Protein AF-A0A3S8ZVV4-F1 (afdb_monomer)

Structure (mmCIF, N/CA/C/O backbone):
data_AF-A0A3S8ZVV4-F1
#
_entry.id   AF-A0A3S8ZVV4-F1
#
loop_
_atom_site.group_PDB
_atom_site.id
_atom_site.type_symbol
_atom_site.label_atom_id
_atom_site.label_alt_id
_atom_site.label_comp_id
_atom_site.label_asym_id
_atom_site.label_entity_id
_atom_site.label_seq_id
_atom_site.pdbx_PDB_ins_code
_atom_site.Cartn_x
_atom_site.Cartn_y
_atom_site.Cartn_z
_atom_site.occupancy
_atom_site.B_iso_or_equiv
_atom_site.auth_seq_id
_atom_site.auth_comp_id
_atom_site.auth_asym_id
_atom_site.auth_atom_id
_atom_site.pdbx_PDB_model_num
ATOM 1 N N . MET A 1 1 ? 15.069 -12.413 -5.597 1.00 43.72 1 MET A N 1
ATOM 2 C CA . MET A 1 1 ? 15.723 -11.262 -4.925 1.00 43.72 1 MET A CA 1
ATOM 3 C C . MET A 1 1 ? 15.155 -9.912 -5.377 1.00 43.72 1 MET A C 1
ATOM 5 O O . MET A 1 1 ? 15.014 -9.052 -4.520 1.00 43.72 1 MET A O 1
ATOM 9 N N . ALA A 1 2 ? 14.766 -9.733 -6.651 1.00 58.59 2 ALA A N 1
ATOM 10 C CA . ALA A 1 2 ? 14.216 -8.468 -7.165 1.00 58.59 2 ALA A CA 1
ATOM 11 C C . ALA A 1 2 ? 12.853 -8.056 -6.559 1.00 58.59 2 ALA A C 1
ATOM 13 O O . ALA A 1 2 ? 12.671 -6.896 -6.203 1.00 58.59 2 ALA A O 1
ATOM 14 N N . GLU A 1 3 ? 11.913 -8.986 -6.353 1.00 58.53 3 GLU A N 1
ATOM 15 C CA . GLU A 1 3 ? 10.585 -8.648 -5.797 1.00 58.53 3 GLU A CA 1
ATOM 16 C C . GLU A 1 3 ? 10.661 -8.043 -4.387 1.00 58.53 3 GLU A C 1
ATOM 18 O O . GLU A 1 3 ? 9.967 -7.079 -4.073 1.00 58.53 3 GLU A O 1
ATOM 23 N N . TRP A 1 4 ? 11.562 -8.551 -3.541 1.00 60.59 4 TRP A N 1
ATOM 24 C CA . TRP A 1 4 ? 11.756 -8.023 -2.189 1.00 60.59 4 TRP A CA 1
ATOM 25 C C . TRP A 1 4 ? 12.348 -6.604 -2.197 1.00 60.59 4 TRP A C 1
ATOM 27 O O . TRP A 1 4 ? 11.947 -5.764 -1.390 1.00 60.59 4 TRP A O 1
ATOM 37 N N . SER A 1 5 ? 13.252 -6.296 -3.138 1.00 74.88 5 SER A N 1
ATOM 38 C CA . SER A 1 5 ? 13.759 -4.926 -3.307 1.00 74.88 5 SER A CA 1
ATOM 39 C C . SER A 1 5 ? 12.685 -3.960 -3.811 1.00 74.88 5 SER A C 1
ATOM 41 O O . SER A 1 5 ? 12.661 -2.813 -3.368 1.00 74.88 5 SER A O 1
ATOM 43 N N . VAL A 1 6 ? 11.762 -4.420 -4.663 1.00 81.25 6 VAL A N 1
ATOM 44 C CA . VAL A 1 6 ? 10.643 -3.604 -5.166 1.00 81.25 6 VAL A CA 1
ATOM 45 C C . VAL A 1 6 ? 9.686 -3.238 -4.049 1.00 81.25 6 VAL A C 1
ATOM 47 O O . VAL A 1 6 ? 9.357 -2.067 -3.884 1.00 81.25 6 VAL A O 1
ATOM 50 N N . TRP A 1 7 ? 9.288 -4.216 -3.236 1.00 84.25 7 TRP A N 1
ATOM 51 C CA . TRP A 1 7 ? 8.425 -3.966 -2.085 1.00 84.25 7 TRP A CA 1
ATOM 52 C C . TRP A 1 7 ? 9.048 -2.988 -1.099 1.00 84.25 7 TRP A C 1
ATOM 54 O O . TRP A 1 7 ? 8.377 -2.072 -0.630 1.00 84.25 7 TRP A O 1
ATOM 64 N N . LYS A 1 8 ? 10.350 -3.123 -0.832 1.00 84.25 8 LYS A N 1
ATOM 65 C CA . LYS A 1 8 ? 11.068 -2.185 0.031 1.00 84.25 8 LYS A CA 1
ATOM 66 C C . LYS A 1 8 ? 11.096 -0.771 -0.557 1.00 84.25 8 LYS A C 1
ATOM 68 O O . LYS A 1 8 ? 10.914 0.188 0.189 1.00 84.25 8 LYS A O 1
ATOM 73 N N . ALA A 1 9 ? 11.300 -0.631 -1.868 1.00 83.81 9 ALA A N 1
ATOM 74 C CA . ALA A 1 9 ? 11.261 0.663 -2.546 1.00 83.81 9 ALA A CA 1
ATOM 75 C C . ALA A 1 9 ? 9.854 1.284 -2.500 1.00 83.81 9 ALA A C 1
ATOM 77 O O . ALA A 1 9 ? 9.709 2.448 -2.131 1.00 83.81 9 ALA A O 1
ATOM 78 N N . LEU A 1 10 ? 8.813 0.498 -2.785 1.00 85.75 10 LEU A N 1
ATOM 79 C CA . LEU A 1 10 ? 7.419 0.932 -2.697 1.00 85.75 10 LEU A CA 1
ATOM 80 C C . LEU A 1 10 ? 7.049 1.369 -1.270 1.00 85.75 10 LEU A C 1
ATOM 82 O O . LEU A 1 10 ? 6.445 2.427 -1.100 1.00 85.75 10 LEU A O 1
ATOM 86 N N . GLU A 1 11 ? 7.470 0.628 -0.242 1.00 85.12 11 GLU A N 1
ATOM 87 C CA . GLU A 1 11 ? 7.229 0.987 1.163 1.00 85.12 11 GLU A CA 1
ATOM 88 C C . GLU A 1 11 ? 7.964 2.282 1.556 1.00 85.12 11 GLU A C 1
ATOM 90 O O . GLU A 1 11 ? 7.401 3.153 2.217 1.00 85.12 11 GLU A O 1
ATOM 95 N N . GLN A 1 12 ? 9.209 2.468 1.101 1.00 87.06 12 GLN A N 1
ATOM 96 C CA . GLN A 1 12 ? 9.953 3.715 1.323 1.00 87.06 12 GLN A CA 1
ATOM 97 C C . GLN A 1 12 ? 9.277 4.918 0.663 1.00 87.06 12 GLN A C 1
ATOM 99 O O . GLN A 1 12 ? 9.269 6.017 1.222 1.00 87.06 12 GLN A O 1
ATOM 104 N N . VAL A 1 13 ? 8.725 4.734 -0.536 1.00 85.19 13 VAL A N 1
ATOM 105 C CA . VAL A 1 13 ? 7.986 5.793 -1.222 1.00 85.19 13 VAL A CA 1
ATOM 106 C C . VAL A 1 13 ? 6.675 6.079 -0.504 1.00 85.19 13 VAL A C 1
ATOM 108 O O . VAL A 1 13 ? 6.363 7.250 -0.305 1.00 85.19 13 VAL A O 1
ATOM 111 N N . ARG A 1 14 ? 5.948 5.051 -0.058 1.00 85.19 14 ARG A N 1
ATOM 112 C CA . ARG A 1 14 ? 4.725 5.198 0.738 1.00 85.19 14 ARG A CA 1
ATOM 113 C C . ARG A 1 14 ? 4.971 6.035 1.995 1.00 85.19 14 ARG A C 1
ATOM 115 O O . ARG A 1 14 ? 4.244 6.991 2.243 1.00 85.19 14 ARG A O 1
ATOM 122 N N . GLN A 1 15 ? 6.052 5.763 2.729 1.00 85.62 15 GLN A N 1
ATOM 123 C CA . GLN A 1 15 ? 6.427 6.553 3.911 1.00 85.62 15 GLN A CA 1
ATOM 124 C C . GLN A 1 15 ? 6.674 8.036 3.590 1.00 85.62 15 GLN A C 1
ATOM 126 O O . GLN A 1 15 ? 6.384 8.905 4.411 1.00 85.62 15 GLN A O 1
ATOM 131 N N . LYS A 1 16 ? 7.198 8.341 2.397 1.00 86.06 16 LYS A N 1
ATOM 132 C CA . LYS A 1 16 ? 7.445 9.719 1.938 1.00 86.06 16 LYS A CA 1
ATOM 133 C C . LYS A 1 16 ? 6.196 10.383 1.354 1.00 86.06 16 LYS A C 1
ATOM 135 O O . LYS A 1 16 ? 6.058 11.600 1.448 1.00 86.06 16 LYS A O 1
ATOM 140 N N . LYS A 1 17 ? 5.316 9.607 0.719 1.00 84.56 17 LYS A N 1
ATOM 141 C CA . LYS A 1 17 ? 4.129 10.065 -0.009 1.00 84.56 17 LYS A CA 1
ATOM 142 C C . LYS A 1 17 ? 2.915 9.217 0.371 1.00 84.56 17 LYS A C 1
ATOM 144 O O . LYS A 1 17 ? 2.695 8.141 -0.182 1.00 84.56 17 LYS A O 1
ATOM 149 N N . ARG A 1 18 ? 2.072 9.774 1.243 1.00 82.25 18 ARG A N 1
ATOM 150 C CA . ARG A 1 18 ? 0.823 9.151 1.728 1.00 82.25 18 ARG A CA 1
ATOM 151 C C . ARG A 1 18 ? -0.240 8.907 0.647 1.00 82.25 18 ARG A C 1
ATOM 153 O O . ARG A 1 18 ? -1.229 8.231 0.889 1.00 82.25 18 ARG A O 1
ATOM 160 N N . GLU A 1 19 ? -0.037 9.405 -0.572 1.00 82.69 19 GLU A N 1
ATOM 161 C CA . GLU A 1 19 ? -0.916 9.143 -1.723 1.00 82.69 19 GLU A CA 1
ATOM 162 C C . GLU A 1 19 ? -1.020 7.648 -2.083 1.00 82.69 19 GLU A C 1
ATOM 164 O O . GLU A 1 19 ? -1.997 7.236 -2.706 1.00 82.69 19 GLU A O 1
ATOM 169 N N . LEU A 1 20 ? -0.038 6.829 -1.677 1.00 85.12 20 LEU A N 1
ATOM 170 C CA . LEU A 1 20 ? -0.038 5.379 -1.900 1.00 85.12 20 LEU A CA 1
ATOM 171 C C . LEU A 1 20 ? -0.795 4.588 -0.825 1.00 85.12 20 LEU A C 1
ATOM 173 O O . LEU A 1 20 ? -1.150 3.437 -1.075 1.00 85.12 20 LEU A O 1
ATOM 177 N N . ASP A 1 21 ? -1.088 5.179 0.336 1.00 84.31 21 ASP A N 1
ATOM 178 C CA . ASP A 1 21 ? -1.797 4.503 1.430 1.00 84.31 21 ASP A CA 1
ATOM 179 C C . ASP A 1 21 ? -3.104 3.811 0.995 1.00 84.31 21 ASP A C 1
ATOM 181 O O . ASP A 1 21 ? -3.276 2.635 1.327 1.00 84.31 21 ASP A O 1
ATOM 185 N N . PRO A 1 22 ? -4.003 4.431 0.198 1.00 86.31 22 PRO A N 1
ATOM 186 C CA . PRO A 1 22 ? -5.218 3.752 -0.255 1.00 86.31 22 PRO A CA 1
ATOM 187 C C . PRO A 1 22 ? -4.952 2.564 -1.194 1.00 86.31 22 PRO A C 1
ATOM 189 O O . PRO A 1 22 ? -5.754 1.631 -1.231 1.00 86.31 22 PRO A O 1
ATOM 192 N N . LEU A 1 23 ? -3.844 2.559 -1.941 1.00 87.69 23 LEU A N 1
ATOM 193 C CA . LEU A 1 23 ? -3.489 1.442 -2.825 1.00 87.69 23 LEU A CA 1
ATOM 194 C C . LEU A 1 23 ? -2.977 0.242 -2.026 1.00 87.69 23 LEU A C 1
ATOM 196 O O . LEU A 1 23 ? -3.413 -0.887 -2.252 1.00 87.69 23 LEU A O 1
ATOM 200 N N . PHE A 1 24 ? -2.109 0.494 -1.045 1.00 88.12 24 PHE A N 1
ATOM 201 C CA . PHE A 1 24 ? -1.622 -0.530 -0.119 1.00 88.12 24 PHE A CA 1
ATOM 202 C C . PHE A 1 24 ? -2.760 -1.111 0.722 1.00 88.12 24 PHE A C 1
ATOM 204 O O . PHE A 1 24 ? -2.860 -2.329 0.880 1.00 88.12 24 PHE A O 1
ATOM 211 N N . ALA A 1 25 ? -3.672 -0.252 1.177 1.00 86.31 25 ALA A N 1
ATOM 212 C CA . ALA A 1 25 ? -4.879 -0.660 1.874 1.00 86.31 25 ALA A CA 1
ATOM 213 C C . ALA A 1 25 ? -5.743 -1.611 1.033 1.00 86.31 25 ALA A C 1
ATOM 215 O O . ALA A 1 25 ? -6.128 -2.665 1.524 1.00 86.31 25 ALA A O 1
ATOM 216 N N . ARG A 1 26 ? -5.992 -1.305 -0.249 1.00 85.62 26 ARG A N 1
ATOM 217 C CA . ARG A 1 26 ? -6.745 -2.186 -1.170 1.00 85.62 26 ARG A CA 1
ATOM 218 C C . ARG A 1 26 ? -6.057 -3.529 -1.435 1.00 85.62 26 ARG A C 1
ATOM 220 O O . ARG A 1 26 ? -6.747 -4.520 -1.675 1.00 85.62 26 ARG A O 1
ATOM 227 N N . ALA A 1 27 ? -4.726 -3.567 -1.364 1.00 85.06 27 ALA A N 1
ATOM 228 C CA . ALA A 1 27 ? -3.920 -4.789 -1.424 1.00 85.06 27 ALA A CA 1
ATOM 229 C C . ALA A 1 27 ? -3.865 -5.556 -0.079 1.00 85.06 27 ALA A C 1
ATOM 231 O O . ALA A 1 27 ? -3.179 -6.578 0.038 1.00 85.06 27 ALA A O 1
ATOM 232 N N . GLY A 1 28 ? -4.574 -5.075 0.949 1.00 81.81 28 GLY A N 1
ATOM 233 C CA . GLY A 1 28 ? -4.617 -5.687 2.275 1.00 81.81 28 GLY A CA 1
ATOM 234 C C . GLY A 1 28 ? -3.298 -5.553 3.036 1.00 81.81 28 GLY A C 1
ATOM 235 O O . GLY A 1 28 ? -2.908 -6.481 3.744 1.00 81.81 28 GLY A O 1
ATOM 236 N N . ILE A 1 29 ? -2.576 -4.445 2.847 1.00 81.56 29 ILE A N 1
ATOM 237 C CA . ILE A 1 29 ? -1.333 -4.128 3.556 1.00 81.56 29 ILE A CA 1
ATOM 238 C C . ILE A 1 29 ? -1.548 -2.847 4.365 1.00 81.56 29 ILE A C 1
ATOM 240 O O . ILE A 1 29 ? -1.433 -1.740 3.847 1.00 81.56 29 ILE A O 1
ATOM 244 N N . ALA A 1 30 ? -1.832 -2.989 5.660 1.00 78.69 30 ALA A N 1
ATOM 245 C CA . ALA A 1 30 ? -1.792 -1.872 6.604 1.00 78.69 30 ALA A CA 1
ATOM 246 C C . ALA A 1 30 ? -1.351 -2.352 7.998 1.00 78.69 30 ALA A C 1
ATOM 248 O O . ALA A 1 30 ? -2.190 -2.671 8.843 1.00 78.69 30 ALA A O 1
ATOM 249 N N . PRO A 1 31 ? -0.034 -2.383 8.277 1.00 71.62 31 PRO A N 1
ATOM 250 C CA . PRO A 1 31 ? 0.474 -2.745 9.604 1.00 71.62 31 PRO A CA 1
ATOM 251 C C . PRO A 1 31 ? 0.044 -1.746 10.693 1.00 71.62 31 PRO A C 1
ATOM 253 O O . PRO A 1 31 ? 0.064 -2.053 11.880 1.00 71.62 31 PRO A O 1
ATOM 256 N N . GLU A 1 32 ? -0.390 -0.547 10.308 1.00 82.62 32 GLU A N 1
ATOM 257 C CA . GLU A 1 32 ? -0.913 0.451 11.240 1.00 82.62 32 GLU A CA 1
ATOM 258 C C . GLU A 1 32 ? -2.280 0.041 11.808 1.00 82.62 32 GLU A C 1
ATOM 260 O O . GLU A 1 32 ? -2.538 0.254 12.988 1.00 82.62 32 GLU A O 1
ATOM 265 N N . LEU A 1 33 ? -3.136 -0.638 11.035 1.00 84.75 33 LEU A N 1
ATOM 266 C CA . LEU A 1 33 ? -4.468 -1.021 11.517 1.00 84.75 33 LEU A CA 1
ATOM 267 C C . LEU A 1 33 ? -4.406 -2.076 12.623 1.00 84.75 33 LEU A C 1
ATOM 269 O O . LEU A 1 33 ? -5.179 -2.002 13.576 1.00 84.75 33 LEU A O 1
ATOM 273 N N . THR A 1 34 ? -3.461 -3.018 12.552 1.00 85.81 34 THR A N 1
ATOM 274 C CA . THR A 1 34 ? -3.261 -4.017 13.617 1.00 85.81 34 THR A CA 1
ATOM 275 C C . THR A 1 34 ? -2.820 -3.353 14.918 1.00 85.81 34 THR A C 1
ATOM 277 O O . THR A 1 34 ? -3.321 -3.690 15.989 1.00 85.81 34 THR A O 1
ATOM 280 N N . THR A 1 35 ? -1.915 -2.374 14.842 1.00 88.56 35 THR A N 1
ATOM 281 C CA . THR A 1 35 ? -1.442 -1.641 16.025 1.00 88.56 35 THR A CA 1
ATOM 282 C C . THR A 1 35 ? -2.534 -0.756 16.626 1.00 88.56 35 THR A C 1
ATOM 284 O O . THR A 1 35 ? -2.681 -0.726 17.849 1.00 88.56 35 THR A O 1
ATOM 287 N N . ILE A 1 36 ? -3.354 -0.103 15.795 1.00 88.56 36 ILE A N 1
ATOM 288 C CA . ILE A 1 36 ? -4.507 0.684 16.253 1.00 88.56 36 ILE A CA 1
ATOM 289 C C . ILE A 1 36 ? -5.559 -0.224 16.903 1.00 88.56 36 ILE A C 1
ATOM 291 O O . ILE A 1 36 ? -6.006 0.081 18.007 1.00 88.56 36 ILE A O 1
ATOM 295 N N . ALA A 1 37 ? -5.910 -1.355 16.282 1.00 89.12 37 ALA A N 1
ATOM 296 C CA . ALA A 1 37 ? -6.859 -2.316 16.849 1.00 89.12 37 ALA A CA 1
ATOM 297 C C . ALA A 1 37 ? -6.385 -2.849 18.210 1.00 89.12 37 ALA A C 1
ATOM 299 O O . ALA A 1 37 ? -7.145 -2.827 19.176 1.00 89.12 37 ALA A O 1
ATOM 300 N N . ASN A 1 38 ? -5.105 -3.220 18.327 1.00 90.38 38 ASN A N 1
ATOM 301 C CA . ASN A 1 38 ? -4.512 -3.635 19.601 1.00 90.38 38 ASN A CA 1
ATOM 302 C C . ASN A 1 38 ? -4.607 -2.535 20.665 1.00 90.38 38 ASN A C 1
ATOM 304 O O . ASN A 1 38 ? -4.948 -2.814 21.812 1.00 90.38 38 ASN A O 1
ATOM 308 N N . ARG A 1 39 ? -4.335 -1.278 20.296 1.00 90.31 39 ARG A N 1
ATOM 309 C CA . ARG A 1 39 ? -4.440 -0.139 21.217 1.00 90.31 39 ARG A CA 1
ATOM 310 C C . ARG A 1 39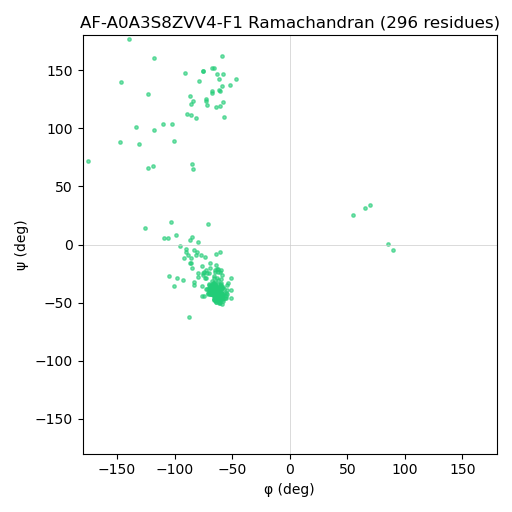 ? -5.876 0.089 21.686 1.00 90.31 39 ARG A C 1
ATOM 312 O O . ARG A 1 39 ? -6.073 0.342 22.868 1.00 90.31 39 ARG A O 1
ATOM 319 N N . ILE A 1 40 ? -6.856 -0.030 20.791 1.00 90.12 40 ILE A N 1
ATOM 320 C CA . ILE A 1 40 ? -8.280 0.062 21.142 1.00 90.12 40 ILE A CA 1
ATOM 321 C C . ILE A 1 40 ? -8.646 -1.041 22.138 1.00 90.12 40 ILE A C 1
ATOM 323 O O . ILE A 1 40 ? -9.225 -0.745 23.177 1.00 90.12 40 ILE A O 1
ATOM 327 N N . CYS A 1 41 ? -8.246 -2.287 21.874 1.00 89.12 41 CYS A N 1
ATOM 328 C CA . CYS A 1 41 ? -8.518 -3.413 22.772 1.00 89.12 41 CYS A CA 1
ATOM 329 C C . CYS A 1 41 ? -7.866 -3.214 24.150 1.00 89.12 41 CYS A C 1
ATOM 331 O O . CYS A 1 41 ? -8.476 -3.494 25.178 1.00 89.12 41 CYS A O 1
ATOM 333 N N . LEU A 1 42 ? -6.638 -2.688 24.194 1.00 90.00 42 LEU A N 1
ATOM 334 C CA . LEU A 1 42 ? -5.980 -2.335 25.453 1.00 90.00 42 LEU A CA 1
ATOM 335 C C . LEU A 1 42 ? -6.737 -1.240 26.205 1.00 90.00 42 LEU A C 1
ATOM 337 O O . LEU A 1 42 ? -6.890 -1.350 27.416 1.00 90.00 42 LEU A O 1
ATOM 341 N N . ASP A 1 43 ? -7.204 -0.203 25.507 1.00 86.88 43 ASP A N 1
ATOM 342 C CA . ASP A 1 43 ? -7.967 0.893 26.107 1.00 86.88 43 ASP A CA 1
ATOM 343 C C . ASP A 1 43 ? -9.325 0.403 26.654 1.00 86.88 43 ASP A C 1
ATOM 345 O O . ASP A 1 43 ? -9.717 0.828 27.738 1.00 86.88 43 ASP A O 1
ATOM 349 N N . LEU A 1 44 ? -9.987 -0.549 25.979 1.00 85.56 44 LEU A N 1
ATOM 350 C CA . LEU A 1 44 ? -11.223 -1.199 26.448 1.00 85.56 44 LEU A CA 1
ATOM 351 C C . LEU A 1 44 ? -11.009 -2.063 27.702 1.00 85.56 44 LEU A C 1
ATOM 353 O O . LEU A 1 44 ? -11.870 -2.098 28.579 1.00 85.56 44 LEU A O 1
ATOM 357 N N . LYS A 1 45 ? -9.849 -2.724 27.821 1.00 85.06 45 LYS A N 1
ATOM 358 C CA . LYS A 1 45 ? -9.490 -3.561 28.984 1.00 85.06 45 LYS A CA 1
ATOM 359 C C . LYS A 1 45 ? -8.987 -2.775 30.190 1.00 85.06 45 LYS A C 1
ATOM 361 O O . LYS A 1 45 ? -8.747 -3.373 31.240 1.00 85.06 45 LYS A O 1
ATOM 366 N N . ARG A 1 46 ? -8.781 -1.459 30.072 1.00 82.94 46 ARG A N 1
ATOM 367 C CA . ARG A 1 46 ? -8.385 -0.645 31.227 1.00 82.94 46 ARG A CA 1
AT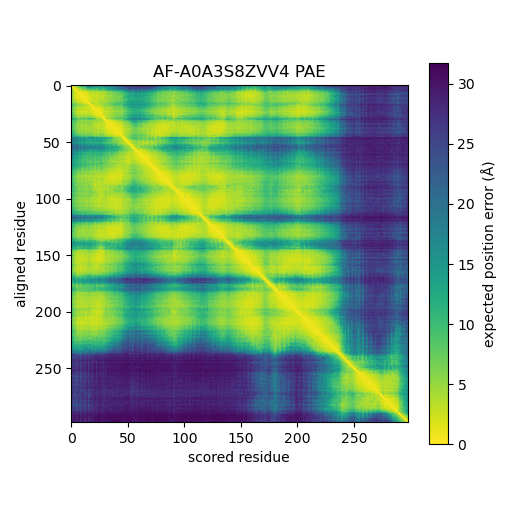OM 368 C C . ARG A 1 46 ? -9.483 -0.712 32.277 1.00 82.94 46 ARG A C 1
ATOM 370 O O . ARG A 1 46 ? -10.658 -0.536 31.961 1.00 82.94 46 ARG A O 1
ATOM 377 N N . SER A 1 47 ? -9.081 -0.954 33.524 1.00 69.38 47 SER A N 1
ATOM 378 C CA . SER A 1 47 ? -10.004 -0.978 34.655 1.00 69.38 47 SER A CA 1
ATOM 379 C C . SER A 1 47 ? -10.843 0.304 34.667 1.00 69.38 47 SER A C 1
ATOM 381 O O . SER A 1 47 ? -10.279 1.383 34.436 1.00 69.38 47 SER A O 1
ATOM 383 N N . PRO A 1 48 ? -12.159 0.216 34.927 1.00 71.56 48 PRO A N 1
ATOM 384 C CA . PRO A 1 48 ? -12.969 1.411 35.100 1.00 71.56 48 PRO A CA 1
ATOM 385 C C . PRO A 1 48 ? -12.424 2.246 36.263 1.00 71.56 48 PRO A C 1
ATOM 387 O O . PRO A 1 48 ? -11.679 1.742 37.112 1.00 71.56 48 PRO A O 1
ATOM 390 N N . LEU A 1 49 ? -12.812 3.521 36.312 1.00 75.50 49 LEU A N 1
ATOM 391 C CA . LEU A 1 49 ? -12.581 4.363 37.484 1.00 75.50 49 LEU A CA 1
ATOM 392 C C . LEU A 1 49 ? -12.988 3.608 38.763 1.00 75.50 49 LEU A C 1
ATOM 394 O O . LEU A 1 49 ? -13.973 2.860 38.787 1.00 75.50 49 LEU A O 1
ATOM 398 N N . THR A 1 50 ? -12.219 3.792 39.834 1.00 78.50 50 THR A N 1
ATOM 399 C CA . THR A 1 50 ? -12.563 3.265 41.158 1.00 78.50 50 THR A CA 1
ATOM 400 C C . THR A 1 50 ? -13.793 3.981 41.693 1.00 78.50 50 THR A C 1
ATOM 402 O O . THR A 1 50 ? -13.851 5.210 41.667 1.00 78.50 50 THR A O 1
ATOM 405 N N . MET A 1 51 ? -14.759 3.207 42.185 1.00 80.31 51 MET A N 1
ATOM 406 C CA . MET A 1 51 ? -15.967 3.738 42.813 1.00 80.31 51 MET A CA 1
ATOM 407 C C . MET A 1 51 ? -15.590 4.618 44.023 1.00 80.31 51 MET A C 1
ATOM 409 O O . MET A 1 51 ? -14.687 4.237 44.779 1.00 80.31 51 MET A O 1
ATOM 413 N N . PRO A 1 52 ? -16.223 5.793 44.204 1.00 82.00 52 PRO A N 1
ATOM 414 C CA . PRO A 1 52 ? -15.932 6.671 45.330 1.00 82.00 52 PRO A CA 1
ATOM 415 C C . PRO A 1 52 ? -16.272 5.990 46.661 1.00 82.00 52 PRO A C 1
ATOM 417 O O . PRO A 1 52 ? -17.207 5.195 46.760 1.00 82.00 52 PRO A O 1
ATOM 420 N N . LEU A 1 53 ? -15.500 6.308 47.700 1.00 82.69 53 LEU A N 1
ATOM 421 C CA . LEU A 1 53 ? -15.783 5.845 49.056 1.00 82.69 53 LEU A CA 1
ATOM 422 C C . LEU A 1 53 ? -16.988 6.615 49.605 1.00 82.69 53 LEU A C 1
ATOM 424 O O . LEU A 1 53 ? -16.966 7.844 49.641 1.00 82.69 53 LEU A O 1
ATOM 428 N N . LEU A 1 54 ? -18.014 5.887 50.045 1.00 82.75 54 LEU A N 1
ATOM 429 C CA . LEU A 1 54 ? -19.210 6.474 50.645 1.00 82.75 54 LEU A CA 1
ATOM 430 C C . LEU A 1 54 ? -18.879 7.000 52.045 1.00 82.75 54 LEU A C 1
ATOM 432 O O . LEU A 1 54 ? -18.380 6.266 52.900 1.00 82.75 54 LEU A O 1
ATOM 436 N N . THR A 1 55 ? -19.138 8.286 52.262 1.00 80.88 55 THR A N 1
ATOM 437 C CA . THR A 1 55 ? -18.822 9.009 53.501 1.00 80.88 55 THR A CA 1
ATOM 438 C C . THR A 1 55 ? -19.973 8.998 54.507 1.00 80.88 55 THR A C 1
ATOM 440 O O . THR A 1 55 ? -19.769 9.348 55.670 1.00 80.88 55 THR A O 1
ATOM 443 N N . GLY A 1 56 ? -21.168 8.563 54.088 1.00 78.50 56 GLY A N 1
ATOM 444 C CA . GLY A 1 56 ? -22.381 8.520 54.905 1.00 78.50 56 GLY A CA 1
ATOM 445 C C . GLY A 1 56 ? -23.213 9.805 54.837 1.00 78.50 56 GLY A C 1
ATOM 446 O O . GLY A 1 56 ? -24.314 9.846 55.392 1.00 78.50 56 GLY A O 1
ATOM 447 N N . ASP A 1 57 ? -22.721 10.835 54.145 1.00 86.81 57 ASP A N 1
ATOM 448 C CA . ASP A 1 57 ? -23.460 12.060 53.855 1.00 86.81 57 ASP A CA 1
ATOM 449 C C . ASP A 1 57 ? -24.227 11.907 52.533 1.00 86.81 57 ASP A C 1
ATOM 451 O O . ASP A 1 57 ? -23.636 11.816 51.458 1.00 86.81 57 ASP A O 1
ATOM 455 N N . LYS A 1 58 ? -25.563 11.870 52.609 1.00 85.25 58 LYS A N 1
ATOM 456 C CA . LYS A 1 58 ? -26.431 11.496 51.479 1.00 85.25 58 LYS A CA 1
ATOM 457 C C . LYS A 1 58 ? -26.294 12.415 50.267 1.00 85.25 58 LYS A C 1
ATOM 459 O O . LYS A 1 58 ? -26.424 11.938 49.146 1.00 85.25 58 LYS A O 1
ATOM 464 N N . THR A 1 59 ? -26.093 13.716 50.475 1.00 85.69 59 THR A N 1
ATOM 465 C CA . THR A 1 59 ? -25.994 14.683 49.369 1.00 85.69 59 THR A CA 1
ATOM 466 C C . THR A 1 59 ? -24.642 14.580 48.678 1.00 85.69 59 THR A C 1
ATOM 468 O O . THR A 1 59 ? -24.576 14.517 47.454 1.00 85.69 59 THR A O 1
ATOM 471 N N . ARG A 1 60 ? -23.570 14.486 49.467 1.00 84.00 60 ARG A N 1
ATOM 472 C CA . ARG A 1 60 ? -22.198 14.371 48.974 1.00 84.00 60 ARG A CA 1
ATOM 473 C C . ARG A 1 60 ? -21.929 13.030 48.295 1.00 84.00 60 ARG A C 1
ATOM 475 O O . ARG A 1 60 ? -21.249 12.987 47.275 1.00 84.00 60 ARG A O 1
ATOM 482 N N . ASP A 1 61 ? -22.472 11.949 48.846 1.00 87.19 61 ASP A N 1
ATOM 483 C CA . ASP A 1 61 ? -22.347 10.612 48.270 1.00 87.19 61 ASP A CA 1
ATOM 484 C C . ASP A 1 61 ? -23.116 10.511 46.939 1.00 87.19 61 ASP A C 1
ATOM 486 O O . ASP A 1 61 ? -22.625 9.883 46.005 1.00 87.19 61 ASP A O 1
ATOM 490 N N . ALA A 1 62 ? -24.274 11.176 46.811 1.00 85.50 62 ALA A N 1
ATOM 491 C CA . ALA A 1 62 ? -25.009 11.251 45.545 1.00 85.50 62 ALA A CA 1
ATOM 492 C C . ALA A 1 62 ? -24.228 12.025 44.469 1.00 85.50 62 ALA A C 1
ATOM 494 O O . ALA A 1 62 ? -24.034 11.509 43.373 1.00 85.50 62 ALA A O 1
ATOM 495 N N . GLU A 1 63 ? -23.696 13.207 44.798 1.00 88.06 63 GLU A N 1
ATOM 496 C CA . GLU A 1 63 ? -22.893 14.014 43.865 1.00 88.06 63 GLU A CA 1
ATOM 497 C C . GLU A 1 63 ? -21.616 13.279 43.415 1.00 88.06 63 GLU A C 1
ATOM 499 O O . GLU A 1 63 ? -21.271 13.273 42.232 1.00 88.06 63 GLU A O 1
ATOM 504 N N . ALA A 1 64 ? -20.937 12.589 44.338 1.00 85.12 64 ALA A N 1
ATOM 505 C CA . ALA A 1 64 ? -19.756 11.791 44.017 1.00 85.12 64 ALA A CA 1
ATOM 506 C C . ALA A 1 64 ? -20.081 10.598 43.100 1.00 85.12 64 ALA A C 1
ATOM 508 O O . ALA A 1 64 ? -19.281 10.266 42.222 1.00 85.12 64 ALA A O 1
ATOM 509 N N . MET A 1 65 ? -21.239 9.959 43.289 1.00 85.69 65 MET A N 1
ATOM 510 C CA . MET A 1 65 ? -21.695 8.862 42.431 1.00 85.69 65 MET A CA 1
ATOM 511 C C . MET A 1 65 ? -22.125 9.357 41.046 1.00 85.69 65 MET A C 1
ATOM 513 O O . MET A 1 65 ? -21.781 8.721 40.052 1.00 85.69 65 MET A O 1
ATOM 517 N N . ASP A 1 66 ? -22.778 10.514 40.945 1.00 85.44 66 ASP A N 1
ATOM 518 C CA . ASP A 1 66 ? -23.127 11.116 39.653 1.00 85.44 66 ASP A CA 1
ATOM 519 C C . ASP A 1 66 ? -21.865 11.456 38.844 1.00 85.44 66 ASP A C 1
ATOM 521 O O . ASP A 1 66 ? -21.726 11.044 37.688 1.00 85.44 66 ASP A O 1
ATOM 525 N N . MET A 1 67 ? -20.873 12.091 39.482 1.00 84.81 67 MET A N 1
ATOM 526 C CA . MET A 1 67 ? -19.562 12.341 38.868 1.00 84.81 67 MET A CA 1
ATOM 527 C C . MET A 1 67 ? -18.854 11.050 38.437 1.00 84.81 67 MET A C 1
ATOM 529 O O . MET A 1 67 ? -18.180 11.011 37.402 1.00 84.81 67 MET A O 1
ATOM 533 N N . TYR A 1 68 ? -18.984 9.986 39.233 1.00 86.25 68 TYR A N 1
ATOM 534 C CA . TYR A 1 68 ? -18.431 8.678 38.908 1.00 86.25 68 TYR A CA 1
ATOM 535 C C . TYR A 1 68 ? -19.062 8.098 37.640 1.00 86.25 68 TYR A C 1
ATOM 537 O O . TYR A 1 68 ? -18.336 7.655 36.747 1.00 86.25 68 TYR A O 1
ATOM 545 N N . TYR A 1 69 ? -20.392 8.130 37.527 1.00 82.75 69 TYR A N 1
ATOM 546 C CA . TYR A 1 69 ? -21.105 7.600 36.367 1.00 82.75 69 TYR A CA 1
ATOM 547 C C . TYR A 1 69 ? -20.828 8.396 35.087 1.00 82.75 69 TYR A C 1
ATOM 549 O O . TYR A 1 69 ? -20.628 7.796 34.025 1.00 82.75 69 TYR A O 1
ATOM 557 N N . GLU A 1 70 ? -20.714 9.724 35.182 1.00 82.25 70 GLU A N 1
ATOM 558 C CA . GLU A 1 70 ? -20.277 10.565 34.062 1.00 82.25 70 GLU A CA 1
ATOM 559 C C . GLU A 1 70 ? -18.850 10.221 33.606 1.00 82.25 70 GLU A C 1
ATOM 561 O O . GLU A 1 70 ? -18.588 10.059 32.407 1.00 82.25 70 GLU A O 1
ATOM 566 N N . GLY A 1 71 ? -17.920 10.061 34.554 1.00 82.56 71 GLY A N 1
ATOM 567 C CA . GLY A 1 71 ? -16.538 9.674 34.267 1.00 82.56 71 GLY A CA 1
ATOM 568 C C . GLY A 1 71 ? -16.425 8.271 33.663 1.00 82.56 71 GLY A C 1
ATOM 569 O O . GLY A 1 71 ? -15.661 8.060 32.719 1.00 82.56 71 GLY A O 1
ATOM 570 N N . TYR A 1 72 ? -17.220 7.329 34.171 1.00 82.88 72 TYR A N 1
ATOM 571 C CA . TYR A 1 72 ? -17.270 5.941 33.720 1.00 82.88 72 TYR A CA 1
ATOM 572 C C . TYR A 1 72 ? -17.707 5.838 32.250 1.00 82.88 72 TYR A C 1
ATOM 574 O O . TYR A 1 72 ? -17.027 5.195 31.451 1.00 82.88 72 TYR A O 1
ATOM 582 N N . ALA A 1 73 ? -18.777 6.534 31.849 1.00 80.50 73 ALA A N 1
ATOM 583 C CA . ALA A 1 73 ? -19.218 6.547 30.452 1.00 80.50 73 ALA A CA 1
ATOM 584 C C . ALA A 1 73 ? -18.181 7.205 29.522 1.00 80.50 73 ALA A C 1
ATOM 586 O O . ALA A 1 73 ? -17.903 6.711 28.426 1.00 80.50 73 ALA A O 1
ATOM 587 N N . ARG A 1 74 ? -17.560 8.300 29.977 1.00 84.88 74 ARG A N 1
ATOM 588 C CA . ARG A 1 74 ? -16.561 9.048 29.202 1.00 84.88 74 ARG A CA 1
ATOM 589 C C . ARG A 1 74 ? -15.290 8.243 28.922 1.00 84.88 74 ARG A C 1
ATOM 591 O O . ARG A 1 74 ? -14.704 8.410 27.854 1.00 84.88 74 ARG A O 1
ATOM 598 N N . GLN A 1 75 ? -14.878 7.373 29.846 1.00 85.19 75 GLN A N 1
ATOM 599 C CA . GLN A 1 75 ? -13.704 6.512 29.676 1.00 85.19 75 GLN A CA 1
ATOM 600 C C . GLN A 1 75 ? -13.836 5.600 28.446 1.00 85.19 75 GLN A C 1
ATOM 602 O O . GLN A 1 75 ? -12.900 5.497 27.652 1.00 85.19 75 GLN A O 1
ATOM 607 N N . TYR A 1 76 ? -14.994 4.960 28.269 1.00 86.19 76 TYR A N 1
ATOM 608 C CA . TYR A 1 76 ? -15.225 4.038 27.153 1.00 86.19 76 TYR A CA 1
ATOM 609 C C . TYR A 1 76 ? -15.539 4.755 25.838 1.00 86.19 76 TYR A C 1
ATOM 611 O O . 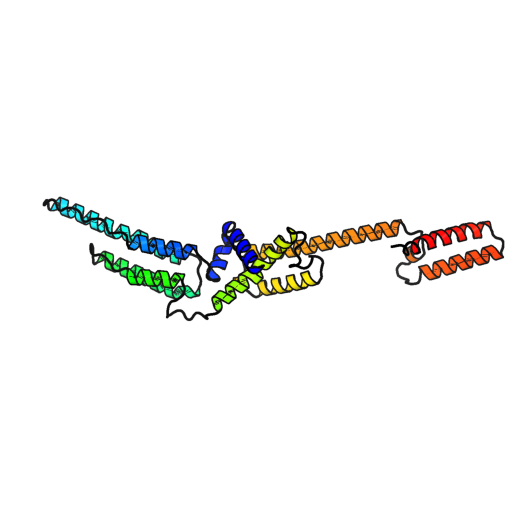TYR A 1 76 ? -15.188 4.258 24.767 1.00 86.19 76 TYR A O 1
ATOM 619 N N . GLU A 1 77 ? -16.120 5.955 25.900 1.00 88.75 77 GLU A N 1
ATOM 620 C CA . GLU A 1 77 ? -16.441 6.738 24.706 1.00 88.75 77 GLU A CA 1
ATOM 621 C C . GLU A 1 77 ? -15.191 7.089 23.880 1.00 88.75 77 GLU A C 1
ATOM 623 O O . GLU A 1 77 ? -15.238 7.070 22.651 1.00 88.75 77 GLU A O 1
ATOM 628 N N . GLU A 1 78 ? -14.037 7.319 24.522 1.00 89.00 78 GLU A N 1
ATOM 629 C CA . GLU A 1 78 ? -12.774 7.533 23.801 1.00 89.00 78 GLU A CA 1
ATOM 630 C C . GLU A 1 78 ? -12.362 6.291 22.989 1.00 89.00 78 GLU A C 1
ATOM 632 O O . GLU A 1 78 ? -11.887 6.410 21.855 1.00 89.00 78 GLU A O 1
ATOM 637 N N . ALA A 1 79 ? -12.553 5.092 23.545 1.00 89.31 79 ALA A N 1
ATOM 638 C CA . ALA A 1 79 ? -12.240 3.840 22.863 1.00 89.31 79 ALA A CA 1
ATOM 639 C C . ALA A 1 79 ? -13.200 3.579 21.691 1.00 89.31 79 ALA A C 1
ATOM 641 O O . ALA A 1 79 ? -12.746 3.210 20.605 1.00 89.31 79 ALA A O 1
ATOM 642 N N . PHE A 1 80 ? -14.498 3.851 21.858 1.00 91.69 80 PHE A N 1
ATOM 643 C CA . PHE A 1 80 ? -15.469 3.752 20.763 1.00 91.69 80 PHE A CA 1
ATOM 644 C C . PHE A 1 80 ? -15.197 4.755 19.657 1.00 91.69 80 PHE A C 1
ATOM 646 O O . PHE A 1 80 ? -15.201 4.386 18.487 1.00 91.69 80 PHE A O 1
ATOM 653 N N . TYR A 1 81 ? -14.871 5.997 20.008 1.00 91.25 81 TYR A N 1
ATOM 654 C CA . TYR A 1 81 ? -14.503 7.009 19.027 1.00 91.25 81 TYR A CA 1
ATOM 655 C C . TYR A 1 81 ? -13.263 6.594 18.220 1.00 91.25 81 TYR A C 1
ATOM 657 O O . TYR A 1 81 ? -13.206 6.785 17.004 1.00 91.25 81 TYR A O 1
ATOM 665 N N . LYS A 1 82 ? -12.265 5.971 18.862 1.00 91.69 82 LYS A N 1
ATOM 666 C CA . LYS A 1 82 ? -11.104 5.395 18.160 1.00 91.69 82 LYS A CA 1
ATOM 667 C C . LYS A 1 82 ? -11.502 4.241 17.236 1.00 91.69 82 LYS A C 1
ATOM 669 O O . LYS A 1 82 ? -10.990 4.183 16.121 1.00 91.69 82 LYS A O 1
ATOM 674 N N . ALA A 1 83 ? -12.409 3.363 17.663 1.00 90.50 83 ALA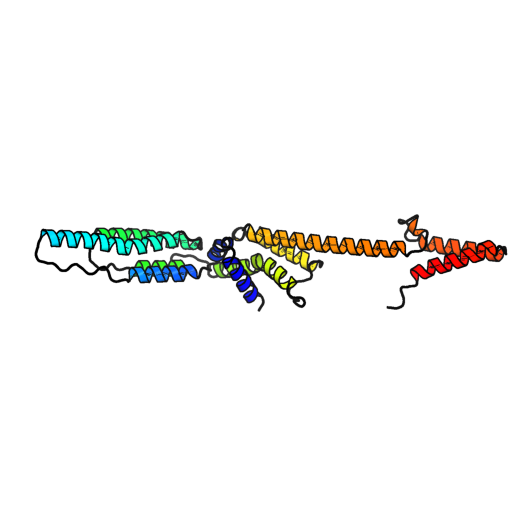 A N 1
ATOM 675 C CA . ALA A 1 83 ? -12.926 2.275 16.833 1.00 90.50 83 ALA A CA 1
ATOM 676 C C . ALA A 1 83 ? -13.730 2.792 15.627 1.00 90.50 83 ALA A C 1
ATOM 678 O O . ALA A 1 83 ? -13.540 2.319 14.513 1.00 90.50 83 ALA A O 1
ATOM 679 N N . GLU A 1 84 ? -14.550 3.826 15.797 1.00 91.62 84 GLU A N 1
ATOM 680 C CA . GLU A 1 84 ? -15.260 4.474 14.688 1.00 91.62 84 GLU A CA 1
ATOM 681 C C . GLU A 1 84 ? -14.299 5.178 13.727 1.00 91.62 84 GLU A C 1
ATOM 683 O O . GLU A 1 84 ? -14.477 5.118 12.511 1.00 91.62 84 GLU A O 1
ATOM 688 N N . ASN A 1 85 ? -13.244 5.808 14.248 1.00 91.31 85 ASN A N 1
ATOM 689 C CA . ASN A 1 85 ? -12.201 6.388 13.408 1.00 91.31 85 ASN A CA 1
ATOM 690 C C . ASN A 1 85 ? -11.407 5.324 12.648 1.00 91.31 85 ASN A C 1
ATOM 692 O O . ASN A 1 85 ? -11.021 5.588 11.512 1.00 91.31 85 ASN A O 1
ATOM 696 N N . LEU A 1 86 ? -11.208 4.128 13.217 1.00 89.50 86 LEU A N 1
ATOM 697 C CA . LEU A 1 86 ? -10.585 2.999 12.516 1.00 89.50 86 LEU A CA 1
ATOM 698 C C . LEU A 1 86 ? -11.331 2.685 11.207 1.00 89.50 86 LEU A C 1
ATOM 700 O O . LEU A 1 86 ? -10.702 2.474 10.173 1.00 89.50 86 LEU A O 1
ATOM 704 N N . LEU A 1 87 ? -12.666 2.721 11.238 1.00 88.19 87 LEU A N 1
ATOM 705 C CA . LEU A 1 87 ? -13.524 2.449 10.078 1.00 88.19 87 LEU A CA 1
ATOM 706 C C . LEU A 1 87 ? -13.459 3.536 8.993 1.00 88.19 87 LEU A C 1
ATOM 708 O O . LEU A 1 87 ? -13.885 3.301 7.866 1.00 88.19 87 LEU A O 1
ATOM 712 N N . ARG A 1 88 ? -12.937 4.727 9.314 1.00 86.62 88 ARG A N 1
ATOM 713 C CA . ARG A 1 88 ? -12.785 5.837 8.358 1.00 86.62 88 ARG A CA 1
ATOM 714 C C . ARG A 1 88 ? -11.483 5.771 7.565 1.00 86.62 88 ARG A C 1
ATOM 716 O O . ARG A 1 88 ? -11.356 6.480 6.568 1.00 86.62 88 ARG A O 1
ATOM 723 N N . PHE A 1 89 ? -10.508 4.975 8.005 1.00 85.19 89 PHE A N 1
ATOM 724 C CA . PHE A 1 89 ? -9.265 4.807 7.259 1.00 85.19 89 PHE A CA 1
ATOM 725 C C . PHE A 1 89 ? -9.513 4.072 5.943 1.00 85.19 89 PHE A C 1
ATOM 727 O O . PHE A 1 89 ? -10.422 3.251 5.825 1.00 85.19 89 PHE A O 1
ATOM 734 N N . ALA A 1 90 ? -8.669 4.355 4.948 1.00 81.50 90 ALA A N 1
ATOM 735 C CA . ALA A 1 90 ? -8.684 3.602 3.706 1.00 81.50 90 ALA A CA 1
ATOM 736 C C . ALA A 1 90 ? -8.389 2.128 4.015 1.00 81.50 90 ALA A C 1
ATOM 738 O O . ALA A 1 90 ? -7.327 1.799 4.545 1.00 81.50 90 ALA A O 1
ATOM 739 N N . TRP A 1 91 ? -9.339 1.255 3.688 1.00 87.50 91 TRP A N 1
ATOM 740 C CA . TRP A 1 91 ? -9.204 -0.189 3.833 1.00 87.50 91 TRP A CA 1
ATOM 741 C C . TRP A 1 91 ? -9.806 -0.928 2.641 1.00 87.50 91 TRP A C 1
ATOM 743 O O . TRP A 1 91 ? -10.330 -0.319 1.704 1.00 87.50 91 TRP A O 1
ATOM 753 N N . VAL A 1 92 ? -9.666 -2.250 2.654 1.00 84.75 92 VAL A N 1
ATOM 754 C CA . VAL A 1 92 ? -10.205 -3.153 1.641 1.00 84.75 92 VAL A CA 1
ATOM 755 C C . VAL A 1 92 ? -11.734 -2.970 1.565 1.00 84.75 92 VAL A C 1
ATOM 757 O O . VAL A 1 92 ? -12.400 -3.143 2.588 1.00 84.75 92 VAL A O 1
ATOM 760 N N . PRO A 1 93 ? -12.317 -2.624 0.397 1.00 84.19 93 PRO A N 1
ATOM 761 C CA . PRO A 1 93 ? -13.766 -2.438 0.239 1.00 84.19 93 PRO A CA 1
ATOM 762 C C . PRO A 1 93 ? -14.591 -3.639 0.700 1.00 84.19 93 PRO A C 1
ATOM 764 O O . PRO A 1 93 ? -15.689 -3.490 1.230 1.00 84.19 93 PRO A O 1
ATOM 767 N N . GLU A 1 94 ? -14.039 -4.836 0.537 1.00 84.62 94 GLU A N 1
ATOM 768 C CA . GLU A 1 94 ? -14.657 -6.086 0.950 1.00 84.62 94 GLU A CA 1
ATOM 769 C C . GLU A 1 94 ? -14.866 -6.170 2.471 1.00 84.62 94 GLU A C 1
ATOM 771 O O . GLU A 1 94 ? -15.751 -6.893 2.906 1.00 84.62 94 GLU A O 1
ATOM 776 N N . ALA A 1 95 ? -14.144 -5.389 3.285 1.00 85.81 95 ALA A N 1
ATOM 777 C CA . ALA A 1 95 ? -14.300 -5.340 4.742 1.00 85.81 95 ALA A CA 1
ATOM 778 C C . ALA A 1 95 ? -15.525 -4.533 5.222 1.00 85.81 95 ALA A C 1
ATOM 780 O O . ALA A 1 95 ? -15.859 -4.561 6.409 1.00 85.81 95 ALA A O 1
ATOM 781 N N . LEU A 1 96 ? -16.203 -3.809 4.324 1.00 86.19 96 LEU A N 1
ATOM 782 C CA . LEU A 1 96 ? -17.326 -2.921 4.646 1.00 86.19 96 LEU A CA 1
ATOM 783 C C . LEU A 1 96 ? -18.473 -3.602 5.428 1.00 86.19 96 LEU A C 1
ATOM 785 O O . LEU A 1 96 ? -18.972 -2.983 6.371 1.00 86.19 96 LEU A O 1
ATOM 789 N N . PRO A 1 97 ? -18.861 -4.866 5.146 1.00 88.06 97 PRO A N 1
ATOM 790 C CA . PRO A 1 97 ? -19.863 -5.578 5.941 1.00 88.06 97 PRO A CA 1
ATOM 791 C C . PRO A 1 97 ? -19.450 -5.764 7.405 1.00 88.06 97 PRO A C 1
ATOM 793 O O . PRO A 1 97 ? -20.280 -5.609 8.295 1.00 88.06 97 PRO A O 1
ATOM 796 N N . ILE A 1 98 ? -18.170 -6.041 7.677 1.00 89.00 98 ILE A N 1
ATOM 797 C CA . ILE A 1 98 ? -17.673 -6.148 9.057 1.00 89.00 98 ILE A CA 1
ATOM 798 C C . ILE A 1 98 ? -1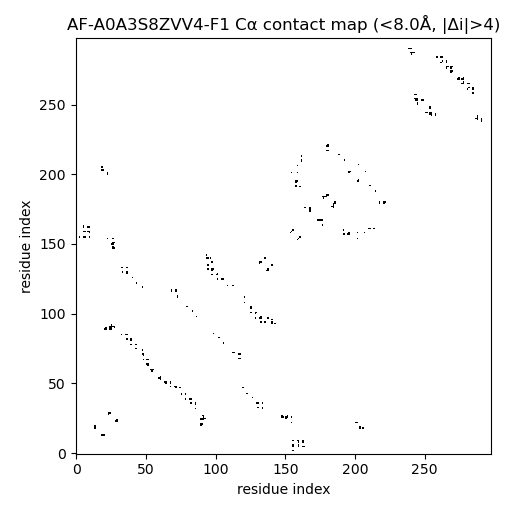7.673 -4.772 9.722 1.00 89.00 98 ILE A C 1
ATOM 800 O O . ILE A 1 98 ? -18.038 -4.657 10.887 1.00 89.00 98 ILE A O 1
ATOM 804 N N . GLY A 1 99 ? -17.327 -3.714 8.982 1.00 88.56 99 GLY A N 1
ATOM 805 C CA . GLY A 1 99 ? -17.410 -2.344 9.490 1.00 88.56 99 GLY A CA 1
ATOM 806 C C . GLY A 1 99 ? -18.818 -1.972 9.972 1.00 88.56 99 GLY A C 1
ATOM 807 O O . GLY A 1 99 ? -18.960 -1.331 11.012 1.00 88.56 99 GLY A O 1
ATOM 808 N N . ALA A 1 100 ? -19.859 -2.434 9.274 1.00 90.44 100 ALA A N 1
ATOM 809 C CA . ALA A 1 100 ? -21.249 -2.256 9.697 1.00 90.44 100 ALA A CA 1
ATOM 810 C C . ALA A 1 100 ? -21.603 -3.062 10.962 1.00 90.44 100 ALA A C 1
ATOM 812 O O . ALA A 1 100 ? -22.363 -2.587 11.803 1.00 90.44 100 ALA A O 1
ATOM 813 N N . LEU A 1 101 ? -21.034 -4.261 11.131 1.00 91.19 101 LEU A N 1
ATOM 814 C CA . LEU A 1 101 ? -21.194 -5.043 12.362 1.00 91.19 101 LEU A CA 1
ATOM 815 C C . LEU A 1 101 ? -20.507 -4.361 13.551 1.00 91.19 101 LEU A C 1
ATOM 817 O O . LEU A 1 101 ? -21.090 -4.287 14.628 1.00 91.19 101 LEU A O 1
ATOM 821 N N . ILE A 1 102 ? -19.311 -3.802 13.348 1.00 92.06 102 ILE A N 1
ATOM 822 C CA . ILE A 1 102 ? -18.588 -3.047 14.381 1.00 92.06 102 ILE A CA 1
ATOM 823 C C . ILE A 1 102 ? -19.394 -1.821 14.818 1.00 92.06 102 ILE A C 1
ATOM 825 O O . ILE A 1 102 ? -19.532 -1.576 16.014 1.00 92.06 102 ILE A O 1
ATOM 829 N N . SER A 1 103 ? -19.948 -1.048 13.881 1.00 93.06 103 SER A N 1
ATOM 830 C CA . SER A 1 103 ? -20.733 0.140 14.236 1.00 93.06 103 SER A CA 1
ATOM 831 C C . SER A 1 103 ? -22.035 -0.211 14.964 1.00 93.06 103 SER A C 1
ATOM 833 O O . SER A 1 103 ? -22.401 0.473 15.923 1.00 93.06 103 SER A O 1
ATOM 835 N N . ALA A 1 104 ? -22.703 -1.300 14.570 1.00 93.50 104 ALA A N 1
ATOM 836 C CA . ALA A 1 104 ? -23.873 -1.819 15.275 1.00 93.50 104 ALA A CA 1
ATOM 837 C C . ALA A 1 104 ? -23.527 -2.266 16.705 1.00 93.50 104 ALA A C 1
ATOM 839 O O . ALA A 1 104 ? -24.255 -1.949 17.648 1.00 93.50 104 ALA A O 1
ATOM 840 N N . GLU A 1 105 ? -22.390 -2.938 16.878 1.00 92.06 105 GLU A N 1
ATOM 841 C CA . GLU A 1 105 ? -21.920 -3.408 18.179 1.00 92.06 105 GLU A CA 1
ATOM 842 C C . GLU A 1 105 ? -21.531 -2.249 19.108 1.00 92.06 105 GLU A C 1
ATOM 844 O O . GLU A 1 105 ? -21.916 -2.221 20.276 1.00 92.06 105 GLU A O 1
ATOM 849 N N . ILE A 1 106 ? -20.869 -1.215 18.582 1.00 92.69 106 ILE A N 1
ATOM 850 C CA . ILE A 1 106 ? -20.586 0.018 19.332 1.00 92.69 106 ILE A CA 1
ATOM 851 C C . ILE A 1 106 ? -21.890 0.698 19.774 1.00 92.69 106 ILE A C 1
ATOM 853 O O . ILE A 1 106 ? -22.000 1.144 20.917 1.00 92.69 106 ILE A O 1
ATOM 857 N N . ALA A 1 107 ? -22.903 0.765 18.905 1.00 92.31 107 ALA A N 1
ATOM 858 C CA . ALA A 1 107 ? -24.202 1.331 19.264 1.00 92.31 107 ALA A CA 1
ATOM 859 C C . ALA A 1 107 ? -24.903 0.515 20.367 1.00 92.31 107 ALA A C 1
ATOM 861 O O . ALA A 1 107 ? -25.470 1.102 21.295 1.00 92.31 107 ALA A O 1
ATOM 862 N N . ARG A 1 108 ? -24.811 -0.822 20.311 1.00 93.00 108 ARG A N 1
ATOM 863 C CA . ARG A 1 108 ? -25.309 -1.731 21.354 1.00 93.00 108 ARG A CA 1
ATOM 864 C C . ARG A 1 108 ? -24.616 -1.469 22.691 1.00 93.00 108 ARG A C 1
ATOM 866 O O . ARG A 1 108 ? -25.302 -1.258 23.691 1.00 93.00 108 ARG A O 1
ATOM 873 N N . LEU A 1 109 ? -23.284 -1.407 22.702 1.00 90.12 109 LEU A N 1
ATOM 874 C CA . LEU A 1 109 ? -22.481 -1.150 23.903 1.00 90.12 109 LEU A CA 1
ATOM 875 C C . LEU A 1 109 ? -22.741 0.243 24.491 1.00 90.12 109 LEU A C 1
ATOM 877 O O . LEU A 1 109 ? -22.891 0.376 25.704 1.00 90.12 109 LEU A O 1
ATOM 881 N N . ARG A 1 110 ? -22.901 1.278 23.654 1.00 89.69 110 ARG A N 1
ATOM 882 C CA . ARG A 1 110 ? -23.338 2.612 24.108 1.00 89.69 110 ARG A CA 1
ATOM 883 C C . ARG A 1 110 ? -24.729 2.578 24.747 1.00 89.69 110 ARG A C 1
ATOM 885 O O . ARG A 1 110 ? -24.969 3.287 25.722 1.00 89.69 110 ARG A O 1
ATOM 892 N N . GLY A 1 111 ? -25.647 1.765 24.221 1.00 88.06 111 GLY A N 1
ATOM 893 C CA . GLY A 1 111 ? -26.957 1.532 24.834 1.00 88.06 111 GLY A CA 1
ATOM 894 C C . GLY A 1 111 ? -26.850 0.848 26.199 1.00 88.06 111 GLY A C 1
ATOM 895 O O . GLY A 1 111 ? -27.498 1.272 27.153 1.00 88.06 111 GLY A O 1
ATOM 896 N N . GLN A 1 112 ? -25.985 -0.161 26.317 1.00 86.50 112 GLN A N 1
ATOM 897 C CA . GLN A 1 112 ? -25.747 -0.867 27.579 1.00 86.50 112 GLN A CA 1
ATOM 898 C C . GLN A 1 112 ? -25.085 0.022 28.635 1.00 86.50 112 GLN A C 1
ATOM 900 O O . GLN A 1 112 ? -25.532 0.012 29.774 1.00 86.50 112 GLN A O 1
ATOM 905 N N . LEU A 1 113 ? -24.116 0.865 28.265 1.00 84.44 113 LEU A N 1
ATOM 906 C CA . LEU A 1 113 ? -23.502 1.840 29.181 1.00 84.44 113 LEU A CA 1
ATOM 907 C C . LEU A 1 113 ? -24.512 2.807 29.799 1.00 84.44 113 LEU A C 1
ATOM 909 O O . LEU A 1 113 ? -24.367 3.192 30.956 1.00 84.44 113 LEU A O 1
ATOM 913 N N . LYS A 1 114 ? -25.533 3.210 29.033 1.00 81.81 114 LYS A N 1
ATOM 914 C CA . LYS A 1 114 ? -26.594 4.089 29.539 1.00 81.81 114 LYS A CA 1
ATOM 915 C C . LYS A 1 114 ? -27.504 3.379 30.541 1.00 81.81 114 LYS A C 1
ATOM 917 O O . LYS A 1 114 ? -27.962 4.020 31.480 1.00 81.81 114 LYS A O 1
ATOM 922 N N . ASN A 1 115 ? -27.754 2.085 30.340 1.00 82.56 115 ASN A N 1
ATOM 923 C CA . ASN A 1 115 ? -28.723 1.312 31.119 1.00 82.56 115 ASN A CA 1
ATOM 924 C C . ASN A 1 115 ? -28.102 0.588 32.328 1.00 82.56 115 ASN A C 1
ATOM 926 O O . ASN A 1 115 ? -28.778 0.395 33.334 1.00 82.56 115 ASN A O 1
ATOM 930 N N . GLU A 1 116 ? -26.833 0.184 32.247 1.00 76.19 116 GLU A N 1
ATOM 931 C CA . GLU A 1 116 ? -26.138 -0.638 33.246 1.00 76.19 116 GLU A CA 1
ATOM 932 C C . GLU A 1 116 ? -24.878 0.066 33.766 1.00 76.19 116 GLU A C 1
ATOM 934 O O . GLU A 1 116 ? -23.742 -0.365 33.555 1.00 76.19 116 GLU A O 1
ATOM 939 N N . GLN A 1 117 ? -25.083 1.183 34.461 1.00 70.88 117 GLN A N 1
ATOM 940 C CA . GLN A 1 117 ? -23.994 1.987 35.004 1.00 70.88 117 GLN A CA 1
ATOM 941 C C . GLN A 1 117 ? -23.237 1.239 36.122 1.00 70.88 117 GLN A C 1
ATOM 943 O O . GLN A 1 117 ? -23.838 0.713 37.060 1.00 70.88 117 GLN A O 1
ATOM 948 N N . GLY A 1 118 ? -21.902 1.199 36.039 1.00 66.19 118 GLY A N 1
ATOM 949 C CA . GLY A 1 118 ? -21.026 0.642 37.083 1.00 66.19 118 GLY A CA 1
ATOM 950 C C . GLY A 1 118 ? -20.773 -0.873 37.036 1.00 66.19 118 GLY A C 1
ATOM 951 O O . GLY A 1 118 ? -20.020 -1.375 37.870 1.00 66.19 118 GLY A O 1
ATOM 952 N N . LYS A 1 119 ? -21.335 -1.615 36.071 1.00 73.25 119 LYS A N 1
ATOM 953 C CA . LYS A 1 119 ? -20.947 -3.015 35.806 1.00 73.25 119 LYS A CA 1
ATOM 954 C C . LYS A 1 119 ? -19.832 -3.079 34.767 1.00 73.25 119 LYS A C 1
ATOM 956 O O . LYS A 1 119 ? -19.769 -2.249 33.872 1.00 73.25 119 LYS A O 1
ATOM 961 N N . THR A 1 120 ? -18.940 -4.061 34.848 1.00 71.25 120 THR A N 1
ATOM 962 C CA . THR A 1 120 ? -17.962 -4.299 33.775 1.00 71.25 120 THR A CA 1
ATOM 963 C C . THR A 1 120 ? -18.679 -4.887 32.564 1.00 71.25 120 THR A C 1
ATOM 965 O O . THR A 1 120 ? -19.284 -5.953 32.675 1.00 71.25 120 THR A O 1
ATOM 968 N N . LEU A 1 121 ? -18.623 -4.194 31.429 1.00 78.81 121 LEU A N 1
ATOM 969 C CA . LEU A 1 121 ? -19.173 -4.683 30.167 1.00 78.81 121 LEU A CA 1
ATOM 970 C C . LEU A 1 121 ? -18.273 -5.761 29.570 1.00 78.81 121 LEU A C 1
ATOM 972 O O . LEU A 1 121 ? -17.054 -5.733 29.744 1.00 78.81 121 LEU A O 1
ATOM 976 N N . ASP A 1 122 ? -18.890 -6.688 28.846 1.00 84.56 122 ASP A N 1
ATOM 977 C CA . ASP A 1 122 ? -18.161 -7.650 28.032 1.00 84.56 122 ASP A CA 1
ATOM 978 C C . ASP A 1 122 ? -17.860 -7.034 26.658 1.00 84.56 122 ASP A C 1
ATOM 980 O O . ASP A 1 122 ? -18.770 -6.629 25.933 1.00 84.56 122 ASP A O 1
ATOM 984 N N . PHE A 1 123 ? -16.572 -6.945 26.321 1.00 87.94 123 PHE A N 1
ATOM 985 C CA . PHE A 1 123 ? -16.079 -6.408 25.049 1.00 87.94 123 PHE A CA 1
ATOM 986 C C . PHE A 1 123 ? -15.575 -7.502 24.098 1.00 87.94 123 PHE A C 1
ATOM 988 O O . PHE A 1 123 ? -15.049 -7.183 23.031 1.00 87.94 123 PHE A O 1
ATOM 995 N N . THR A 1 124 ? -15.731 -8.781 24.456 1.00 89.38 124 THR A N 1
ATOM 996 C CA . THR A 1 124 ? -15.166 -9.916 23.708 1.00 89.38 124 THR A CA 1
ATOM 997 C C . THR A 1 124 ? -15.622 -9.935 22.246 1.00 89.38 124 THR A C 1
ATOM 999 O O . THR A 1 124 ? -14.802 -10.127 21.345 1.00 89.38 124 THR A O 1
ATOM 1002 N N . ASP A 1 125 ? -16.902 -9.654 21.994 1.00 90.12 125 ASP A N 1
ATOM 1003 C CA . ASP A 1 125 ? -17.465 -9.621 20.639 1.00 90.12 125 ASP A CA 1
ATOM 1004 C C . ASP A 1 125 ? -16.894 -8.466 19.805 1.00 90.12 125 ASP A C 1
ATOM 1006 O O . ASP A 1 125 ? -16.516 -8.655 18.646 1.00 90.12 125 ASP A O 1
ATOM 1010 N N . LEU A 1 126 ? -16.753 -7.277 20.402 1.00 90.50 126 LEU A N 1
ATOM 1011 C CA . LEU A 1 126 ? -16.151 -6.121 19.736 1.00 90.50 126 LEU A CA 1
ATOM 1012 C C . LEU A 1 126 ? -14.674 -6.376 19.404 1.00 90.50 126 LEU A C 1
ATOM 1014 O O . LEU A 1 126 ? -14.227 -6.044 18.306 1.00 90.50 126 LEU A O 1
ATOM 1018 N N . GLU A 1 127 ? -13.917 -6.992 20.315 1.00 91.88 127 GLU A N 1
ATOM 101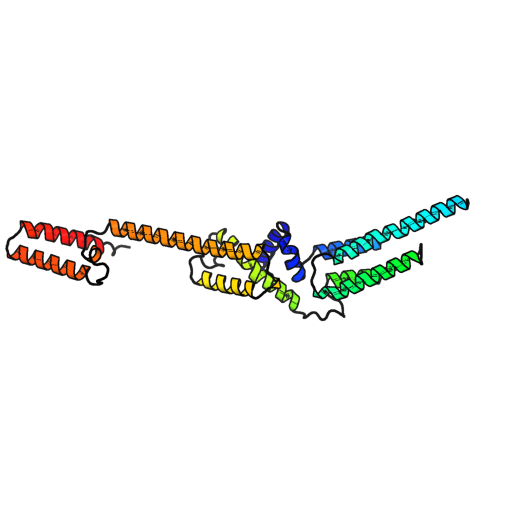9 C CA . GLU A 1 127 ? -12.524 -7.382 20.072 1.00 91.88 127 GLU A CA 1
ATOM 1020 C C . GLU A 1 127 ? -12.418 -8.371 18.909 1.00 91.88 127 GLU A C 1
ATOM 1022 O O . GLU A 1 127 ? -11.621 -8.163 17.989 1.00 91.88 127 GLU A O 1
ATOM 1027 N N . ALA A 1 128 ? -13.250 -9.416 18.910 1.00 91.62 128 ALA A N 1
ATOM 1028 C CA . ALA A 1 128 ? -13.287 -10.398 17.834 1.00 91.62 128 ALA A CA 1
ATOM 1029 C C . ALA A 1 128 ? -13.609 -9.736 16.486 1.00 91.62 128 ALA A C 1
ATOM 1031 O O . ALA A 1 128 ? -12.914 -9.980 15.499 1.00 91.62 128 ALA A O 1
ATOM 1032 N N . LEU A 1 129 ? -14.605 -8.844 16.440 1.00 91.38 129 LEU A N 1
ATOM 1033 C CA . LEU A 1 129 ? -14.967 -8.105 15.229 1.00 91.38 129 LEU A CA 1
ATOM 1034 C C . LEU A 1 129 ? -13.839 -7.186 14.741 1.00 91.38 129 LEU A C 1
ATOM 1036 O O . LEU A 1 129 ? -13.565 -7.161 13.541 1.00 91.38 129 LEU A O 1
ATOM 1040 N N . LEU A 1 130 ? -13.143 -6.481 15.639 1.00 90.94 130 LEU A N 1
ATOM 1041 C CA . LEU A 1 130 ? -11.995 -5.637 15.286 1.00 90.94 130 LEU A CA 1
ATOM 1042 C C . LEU A 1 130 ? -10.845 -6.462 14.694 1.00 90.94 130 LEU A C 1
ATOM 1044 O O . LEU A 1 130 ? -10.282 -6.086 13.664 1.00 90.94 130 LEU A O 1
ATOM 1048 N N . PHE A 1 131 ? -10.512 -7.609 15.291 1.00 90.94 131 PHE A N 1
ATOM 1049 C CA . PHE A 1 131 ? -9.480 -8.491 14.741 1.00 90.94 131 PHE A CA 1
ATOM 1050 C C . PHE A 1 131 ? -9.900 -9.112 13.410 1.00 90.94 131 PHE A C 1
ATOM 1052 O O . PHE A 1 131 ? -9.088 -9.157 12.483 1.00 90.94 131 PHE A O 1
ATOM 1059 N N . ASN A 1 132 ? -11.162 -9.518 13.279 1.00 89.62 132 ASN A N 1
ATOM 1060 C CA . ASN A 1 132 ? -11.709 -10.056 12.037 1.00 89.62 132 ASN A CA 1
ATOM 1061 C C . ASN A 1 132 ? -11.736 -9.002 10.920 1.00 89.62 132 ASN A C 1
ATOM 1063 O O . ASN A 1 132 ? -11.459 -9.335 9.772 1.00 89.62 132 ASN A O 1
ATOM 1067 N N . TYR A 1 133 ? -11.993 -7.730 11.240 1.00 88.94 133 TYR A N 1
ATOM 1068 C CA . TYR A 1 133 ? -11.936 -6.615 10.288 1.00 88.94 133 TYR A CA 1
ATOM 1069 C C . TYR A 1 133 ? -10.523 -6.377 9.748 1.00 88.94 133 TYR A C 1
ATOM 1071 O O . TYR A 1 133 ? -10.331 -6.160 8.550 1.00 88.94 133 TYR A O 1
ATOM 1079 N N . VAL A 1 134 ? -9.523 -6.433 10.630 1.00 87.94 134 VAL A N 1
ATOM 1080 C CA . VAL A 1 134 ? -8.125 -6.204 10.248 1.00 87.94 134 VAL A CA 1
ATOM 1081 C C . VAL A 1 134 ? -7.528 -7.410 9.522 1.00 87.94 134 VAL A C 1
ATOM 1083 O O . VAL A 1 134 ? -6.729 -7.231 8.605 1.00 87.94 134 VAL A O 1
ATOM 1086 N N . ARG A 1 135 ? -7.897 -8.635 9.909 1.00 86.12 135 ARG A N 1
ATOM 1087 C CA . ARG A 1 135 ? -7.398 -9.863 9.269 1.00 86.12 135 ARG A CA 1
ATOM 1088 C C . ARG A 1 135 ? -8.178 -10.274 8.026 1.00 86.12 135 ARG A C 1
ATOM 1090 O O . ARG A 1 135 ? -7.615 -10.963 7.190 1.00 86.12 135 ARG A O 1
ATOM 1097 N N . LEU A 1 136 ? -9.413 -9.790 7.884 1.00 84.31 136 LEU A N 1
ATOM 1098 C CA . LEU A 1 136 ? -10.352 -10.161 6.821 1.00 84.31 136 LEU A CA 1
ATOM 1099 C C . LEU A 1 136 ? -10.798 -11.637 6.890 1.00 84.31 136 LEU A C 1
ATOM 1101 O O . LEU A 1 136 ? -11.129 -12.231 5.871 1.00 84.31 136 LEU A O 1
ATOM 1105 N N . ASP A 1 137 ? -10.867 -12.203 8.100 1.00 82.88 137 ASP A N 1
ATOM 1106 C CA . ASP A 1 137 ? -11.106 -13.639 8.348 1.00 82.88 137 ASP A CA 1
ATOM 1107 C C . ASP A 1 137 ? -12.553 -13.966 8.795 1.00 82.88 137 ASP A C 1
ATOM 1109 O O . ASP A 1 137 ? -12.823 -15.001 9.401 1.00 82.88 137 ASP A O 1
ATOM 1113 N N . HIS A 1 138 ? -13.516 -13.076 8.549 1.00 80.44 138 HIS A N 1
ATOM 1114 C CA . HIS A 1 138 ? -14.887 -13.255 9.043 1.00 80.44 138 HIS A CA 1
ATOM 1115 C C . HIS A 1 138 ? -15.702 -14.249 8.188 1.00 80.44 138 HIS A C 1
ATOM 1117 O O . HIS A 1 138 ? -15.661 -14.157 6.964 1.00 80.44 138 HIS A O 1
ATOM 1123 N N . PRO A 1 139 ? -16.544 -15.124 8.777 1.00 76.81 139 PRO A N 1
ATOM 1124 C CA . PRO A 1 139 ? -17.327 -16.117 8.026 1.00 76.81 139 PRO A CA 1
ATOM 1125 C C . PRO A 1 139 ? -18.331 -15.522 7.027 1.00 76.81 139 PRO A C 1
ATOM 1127 O O . PRO A 1 139 ? -18.709 -16.185 6.068 1.00 76.81 139 PRO A O 1
ATOM 1130 N N . THR A 1 140 ? -18.776 -14.278 7.230 1.00 77.25 140 THR A N 1
ATOM 1131 C CA . THR A 1 140 ? -19.648 -13.581 6.261 1.00 77.25 140 THR A CA 1
ATOM 1132 C C . THR A 1 140 ? -18.885 -12.950 5.094 1.00 77.25 140 THR A C 1
ATOM 1134 O O . THR A 1 140 ? -19.517 -12.490 4.143 1.00 77.25 140 THR A O 1
ATOM 1137 N N . LEU A 1 141 ? -17.548 -12.921 5.134 1.00 77.50 141 LEU A N 1
ATOM 1138 C CA . LEU A 1 141 ? -16.732 -12.493 4.003 1.00 77.50 141 LEU A CA 1
ATOM 1139 C C . LEU A 1 141 ? -16.583 -13.644 3.010 1.00 77.50 141 LEU A C 1
ATOM 1141 O O . LEU A 1 141 ? -15.838 -14.592 3.235 1.00 77.50 141 LEU A O 1
ATOM 1145 N N . ALA A 1 142 ? -17.230 -13.517 1.857 1.00 71.19 142 ALA A N 1
ATOM 1146 C CA . ALA A 1 142 ? -16.932 -14.346 0.696 1.00 71.19 142 ALA A CA 1
ATOM 1147 C C . ALA A 1 142 ? -15.755 -13.734 -0.085 1.00 71.19 142 ALA A C 1
ATOM 1149 O O . ALA A 1 142 ? -15.933 -13.176 -1.168 1.00 71.19 142 ALA A O 1
ATOM 1150 N N . LEU A 1 143 ? -14.552 -13.779 0.493 1.00 77.00 143 LEU A N 1
ATOM 1151 C CA . LEU A 1 143 ? -13.331 -13.346 -0.185 1.00 77.00 143 LEU A CA 1
ATOM 1152 C C . LEU A 1 143 ? -12.744 -14.503 -1.006 1.00 77.00 143 LEU A C 1
ATOM 1154 O O . LEU A 1 143 ? -12.503 -15.576 -0.451 1.00 77.00 143 LEU A O 1
ATOM 1158 N N . PRO A 1 144 ? -12.459 -14.309 -2.306 1.00 81.44 144 PRO A N 1
ATOM 1159 C CA . PRO A 1 144 ? -11.657 -15.265 -3.053 1.00 81.44 144 PRO A CA 1
ATOM 1160 C C . PRO A 1 144 ? -10.264 -15.372 -2.408 1.00 81.44 144 PRO A C 1
ATOM 1162 O O . PRO A 1 144 ? -9.647 -14.331 -2.158 1.00 81.44 144 PRO A O 1
ATOM 1165 N N . PRO A 1 145 ? -9.741 -16.589 -2.165 1.00 74.75 145 PRO A N 1
ATOM 1166 C CA . PRO A 1 145 ? -8.488 -16.786 -1.428 1.00 74.75 145 PRO A CA 1
ATOM 1167 C C . PRO A 1 145 ? -7.291 -16.099 -2.103 1.00 74.75 145 PRO A C 1
ATOM 1169 O O . PRO A 1 145 ? -6.384 -15.620 -1.425 1.00 74.75 145 PRO A O 1
ATOM 1172 N N . ASP A 1 146 ? -7.335 -15.966 -3.430 1.00 86.12 146 ASP A N 1
ATOM 1173 C CA . ASP A 1 146 ? -6.245 -15.401 -4.227 1.00 86.12 146 ASP A CA 1
ATOM 1174 C C . ASP A 1 146 ? -6.403 -13.904 -4.531 1.00 86.12 146 ASP A C 1
ATOM 1176 O O . ASP A 1 146 ? -5.550 -13.298 -5.175 1.00 86.12 146 ASP A O 1
ATOM 1180 N N . LEU A 1 147 ? -7.484 -13.254 -4.088 1.00 86.56 147 LEU A N 1
ATOM 1181 C CA . LEU A 1 147 ? -7.745 -11.860 -4.461 1.00 86.56 147 LEU A CA 1
ATOM 1182 C C . LEU A 1 147 ? -6.665 -10.915 -3.916 1.00 86.56 147 LEU A C 1
ATOM 1184 O O . LEU A 1 147 ? -6.137 -10.078 -4.649 1.00 86.56 147 LEU A O 1
ATOM 1188 N N . LEU A 1 148 ? -6.310 -11.050 -2.636 1.00 85.56 148 LEU A N 1
ATOM 1189 C CA . LEU A 1 148 ? -5.316 -10.176 -2.006 1.00 85.56 148 LEU A CA 1
ATOM 1190 C C . LEU A 1 148 ? -3.899 -10.483 -2.495 1.00 85.56 148 LEU A C 1
ATOM 1192 O O . LEU A 1 148 ? -3.115 -9.557 -2.698 1.00 85.56 148 LEU A O 1
ATOM 1196 N N . SER A 1 149 ? -3.563 -11.756 -2.712 1.00 86.94 149 SER A N 1
ATOM 1197 C CA . SER A 1 149 ? -2.263 -12.140 -3.272 1.00 86.94 149 SER A CA 1
ATOM 1198 C C . SER A 1 149 ? -2.102 -11.608 -4.699 1.00 86.94 149 SER A C 1
ATOM 1200 O O . SER A 1 149 ? -1.063 -11.017 -4.999 1.00 86.94 149 SER A O 1
ATOM 1202 N N . ASN A 1 150 ? -3.145 -11.695 -5.531 1.00 88.94 150 ASN A N 1
ATOM 1203 C CA . ASN A 1 150 ? -3.154 -11.129 -6.880 1.00 88.94 150 ASN A CA 1
ATOM 1204 C C . ASN A 1 150 ? -3.012 -9.605 -6.859 1.00 88.94 150 ASN A C 1
ATOM 1206 O O . ASN A 1 150 ? -2.145 -9.075 -7.545 1.00 88.94 150 ASN A O 1
ATOM 1210 N N . ARG A 1 151 ? -3.759 -8.888 -6.005 1.00 89.50 151 ARG A N 1
ATOM 1211 C CA . ARG A 1 151 ? -3.614 -7.424 -5.869 1.00 89.50 151 ARG A CA 1
ATOM 1212 C C . ARG A 1 151 ? -2.210 -7.010 -5.438 1.00 89.50 151 ARG A C 1
ATOM 1214 O O . ARG A 1 151 ? -1.675 -6.029 -5.945 1.00 89.50 151 ARG A O 1
ATOM 1221 N N . ARG A 1 152 ? -1.593 -7.741 -4.505 1.00 89.44 152 ARG A N 1
ATOM 1222 C CA . ARG A 1 152 ? -0.206 -7.486 -4.079 1.00 89.44 152 ARG A CA 1
ATOM 1223 C C . ARG A 1 152 ? 0.766 -7.693 -5.233 1.00 89.44 152 ARG A C 1
ATOM 1225 O O . ARG A 1 152 ? 1.640 -6.859 -5.451 1.00 89.44 152 ARG A O 1
ATOM 1232 N N . ARG A 1 153 ? 0.597 -8.779 -5.980 1.00 89.19 153 ARG A N 1
ATOM 1233 C CA . ARG A 1 153 ? 1.413 -9.071 -7.154 1.00 89.19 153 ARG A CA 1
ATOM 1234 C C . ARG A 1 153 ? 1.260 -7.987 -8.224 1.00 89.19 153 ARG A C 1
ATOM 1236 O O . ARG A 1 153 ? 2.266 -7.431 -8.641 1.00 89.19 153 ARG A O 1
ATOM 1243 N N . GLU A 1 154 ? 0.033 -7.610 -8.572 1.00 89.50 154 GLU A N 1
ATOM 1244 C CA . GLU A 1 154 ? -0.261 -6.522 -9.513 1.00 89.50 154 GLU A CA 1
ATOM 1245 C C . GLU A 1 154 ? 0.340 -5.183 -9.058 1.00 89.50 154 GLU A C 1
ATOM 1247 O O . GLU A 1 154 ? 0.942 -4.475 -9.861 1.00 89.50 154 GLU A O 1
ATOM 1252 N N . LEU A 1 155 ? 0.236 -4.838 -7.766 1.00 89.88 155 LEU A N 1
ATOM 1253 C CA . LEU A 1 155 ? 0.855 -3.629 -7.210 1.00 89.88 155 LEU A CA 1
ATOM 1254 C C . LEU A 1 155 ? 2.379 -3.648 -7.409 1.00 89.88 155 LEU A C 1
ATOM 1256 O O . LEU A 1 155 ? 2.957 -2.651 -7.838 1.00 89.88 155 LEU A O 1
ATOM 1260 N N . ALA A 1 156 ? 3.031 -4.774 -7.113 1.00 89.50 156 ALA A N 1
ATOM 1261 C CA . ALA A 1 156 ? 4.476 -4.915 -7.253 1.00 89.50 156 ALA A CA 1
ATOM 1262 C C . ALA A 1 156 ? 4.926 -4.917 -8.723 1.00 89.50 156 ALA A C 1
ATOM 1264 O O . ALA A 1 156 ? 5.910 -4.261 -9.058 1.00 89.50 156 ALA A O 1
ATOM 1265 N N . GLU A 1 157 ? 4.208 -5.614 -9.603 1.00 88.94 157 GLU A N 1
ATOM 1266 C CA . GLU A 1 157 ? 4.538 -5.720 -11.027 1.00 88.94 157 GLU A CA 1
ATOM 1267 C C . GLU A 1 157 ? 4.290 -4.405 -11.777 1.00 88.94 157 GLU A C 1
ATOM 1269 O O . GLU A 1 157 ? 5.118 -3.990 -12.585 1.00 88.94 157 GLU A O 1
ATOM 1274 N N . ILE A 1 158 ? 3.173 -3.725 -11.506 1.00 88.94 158 ILE A N 1
ATOM 1275 C CA . ILE A 1 158 ? 2.772 -2.513 -12.227 1.00 88.94 158 ILE A CA 1
ATOM 1276 C C . ILE A 1 158 ? 3.400 -1.281 -11.566 1.00 88.94 158 ILE A C 1
ATOM 1278 O O . ILE A 1 158 ? 4.237 -0.609 -12.165 1.00 88.94 158 ILE A O 1
ATOM 1282 N N . ALA A 1 159 ? 3.074 -0.988 -10.303 1.00 86.69 159 ALA A N 1
ATOM 1283 C CA . ALA A 1 159 ? 3.587 0.216 -9.641 1.00 86.69 159 ALA A CA 1
ATOM 1284 C C . ALA A 1 159 ? 5.092 0.130 -9.333 1.00 86.69 159 ALA A C 1
ATOM 1286 O O . ALA A 1 159 ? 5.763 1.157 -9.223 1.00 86.69 159 ALA A O 1
ATOM 1287 N N . GLY A 1 160 ? 5.631 -1.085 -9.202 1.00 86.19 160 GLY A N 1
ATOM 1288 C CA . GLY A 1 160 ? 7.052 -1.307 -8.962 1.00 86.19 160 GLY A CA 1
ATOM 1289 C C . GLY A 1 160 ? 7.933 -1.199 -10.206 1.00 86.19 160 GLY A C 1
ATOM 1290 O O . GLY A 1 160 ? 9.110 -0.865 -10.064 1.00 86.19 160 GLY A O 1
ATOM 1291 N N . TYR A 1 161 ? 7.399 -1.406 -11.416 1.00 88.00 161 TYR A N 1
ATOM 1292 C CA . TYR A 1 161 ? 8.195 -1.358 -12.648 1.00 88.00 161 TYR A CA 1
ATOM 1293 C C . TYR A 1 161 ? 8.910 -0.009 -12.864 1.00 88.00 161 TYR A C 1
ATOM 1295 O O . TYR A 1 161 ? 10.127 -0.013 -13.062 1.00 88.00 161 T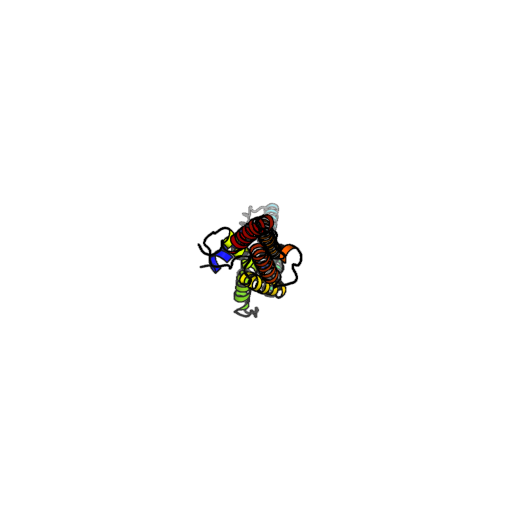YR A O 1
ATOM 1303 N N . PRO A 1 162 ? 8.255 1.165 -12.742 1.00 87.38 162 PRO A N 1
ATOM 1304 C CA . PRO A 1 162 ? 8.957 2.441 -12.883 1.00 87.38 162 PRO A CA 1
ATOM 1305 C C . PRO A 1 162 ? 10.088 2.637 -11.864 1.00 87.38 162 PRO A C 1
ATOM 1307 O O . PRO A 1 162 ? 11.129 3.204 -12.195 1.00 87.38 162 PRO A O 1
ATOM 1310 N N . LEU A 1 163 ? 9.910 2.138 -10.636 1.00 85.81 163 LEU A N 1
ATOM 1311 C CA . LEU A 1 163 ? 10.936 2.204 -9.593 1.00 85.81 163 LEU A CA 1
ATOM 1312 C C . LEU A 1 163 ? 12.112 1.278 -9.913 1.00 85.81 163 LEU A C 1
ATOM 1314 O O . LEU A 1 163 ? 13.262 1.674 -9.736 1.00 85.81 163 LEU A O 1
ATOM 1318 N N . LEU A 1 164 ? 11.847 0.077 -10.437 1.00 85.94 164 LEU A N 1
ATOM 1319 C CA . LEU A 1 164 ? 12.889 -0.835 -10.918 1.00 85.94 164 LEU A CA 1
ATOM 1320 C C . LEU A 1 164 ? 13.763 -0.180 -11.983 1.00 85.94 164 LEU A C 1
ATOM 1322 O O . LEU A 1 164 ? 14.988 -0.250 -11.894 1.00 85.94 164 LEU A O 1
ATOM 1326 N N . VAL A 1 165 ? 13.147 0.494 -12.954 1.00 84.12 165 VAL A N 1
ATOM 1327 C CA . VAL A 1 165 ? 13.879 1.198 -14.011 1.00 84.12 165 VAL A CA 1
ATOM 1328 C C . VAL A 1 165 ? 14.740 2.315 -13.417 1.00 84.12 165 VAL A C 1
ATOM 1330 O O . VAL A 1 165 ? 15.935 2.378 -13.702 1.00 84.12 165 VAL A O 1
ATOM 1333 N N . GLN A 1 166 ? 14.196 3.138 -12.517 1.00 81.25 166 GLN A N 1
ATOM 1334 C CA . GLN A 1 166 ? 14.966 4.194 -11.845 1.00 81.25 166 GLN A CA 1
ATOM 1335 C C . GLN A 1 166 ? 16.162 3.646 -11.051 1.00 81.25 166 GLN A C 1
ATOM 1337 O O . GLN A 1 166 ? 17.261 4.195 -11.135 1.00 81.25 166 GLN A O 1
ATOM 1342 N N . HIS A 1 167 ? 15.976 2.548 -10.317 1.00 78.12 167 HIS A N 1
ATOM 1343 C CA . HIS A 1 167 ? 17.057 1.903 -9.571 1.00 78.12 167 HIS A CA 1
ATOM 1344 C C . HIS A 1 167 ? 18.105 1.267 -10.491 1.00 78.12 167 HIS A C 1
ATOM 1346 O O . HIS A 1 167 ? 19.300 1.406 -10.235 1.00 78.12 167 HIS A O 1
ATOM 1352 N N . SER A 1 168 ? 17.684 0.654 -11.600 1.00 77.31 168 SER A N 1
ATOM 1353 C CA . SER A 1 168 ? 18.599 0.085 -12.597 1.00 77.31 168 SER A CA 1
ATOM 1354 C C . SER A 1 168 ? 19.492 1.144 -13.251 1.00 77.31 168 SER A C 1
ATOM 1356 O O . SER A 1 168 ? 20.644 0.868 -13.561 1.00 77.31 168 SER A O 1
ATOM 1358 N N . HIS A 1 169 ? 19.014 2.386 -13.387 1.00 69.44 169 HIS A N 1
ATOM 1359 C CA . HIS A 1 169 ? 19.831 3.493 -13.892 1.00 69.44 169 HIS A CA 1
ATOM 1360 C C . HIS A 1 169 ? 20.867 4.001 -12.897 1.00 69.44 169 HIS A C 1
ATOM 1362 O O . HIS A 1 169 ? 21.913 4.501 -13.314 1.00 69.44 169 HIS A O 1
ATOM 1368 N N . ALA A 1 170 ? 20.591 3.885 -11.599 1.00 70.38 170 ALA A N 1
ATOM 1369 C CA . ALA A 1 170 ? 21.555 4.242 -10.567 1.00 70.38 170 ALA A CA 1
ATOM 1370 C C . ALA A 1 170 ? 22.697 3.211 -10.471 1.00 70.38 170 ALA A C 1
ATOM 1372 O O . ALA A 1 170 ? 23.819 3.564 -10.111 1.00 70.38 170 ALA A O 1
ATOM 1373 N N . GLU A 1 171 ? 22.432 1.948 -10.817 1.00 69.44 171 GLU A N 1
ATOM 1374 C CA . GLU A 1 171 ? 23.382 0.841 -10.712 1.00 69.44 171 GLU A CA 1
ATOM 1375 C C . GLU A 1 171 ? 23.996 0.482 -12.077 1.00 69.44 171 GLU A C 1
ATOM 1377 O O . GLU A 1 171 ? 23.396 -0.215 -12.889 1.00 69.44 171 GLU A O 1
ATOM 1382 N N . MET A 1 172 ? 25.248 0.891 -12.319 1.00 55.78 172 MET A N 1
ATOM 1383 C CA . MET A 1 172 ? 25.940 0.732 -13.615 1.00 55.78 172 MET A CA 1
ATOM 1384 C C . MET A 1 172 ? 26.124 -0.717 -14.131 1.00 55.78 172 MET A C 1
ATOM 1386 O O . MET A 1 172 ? 26.603 -0.894 -15.248 1.00 55.78 172 MET A O 1
ATOM 1390 N N . GLN A 1 173 ? 25.789 -1.753 -13.354 1.00 58.16 173 GLN A N 1
ATOM 1391 C CA . GLN A 1 173 ? 25.985 -3.171 -13.714 1.00 58.16 173 GLN A CA 1
ATOM 1392 C C . GLN A 1 173 ? 24.705 -4.018 -13.613 1.00 58.16 173 GLN A C 1
ATOM 1394 O O . GLN A 1 173 ? 24.772 -5.248 -13.604 1.00 58.16 173 GLN A O 1
ATOM 1399 N N . ASN A 1 174 ? 23.532 -3.391 -13.508 1.00 65.19 174 ASN A N 1
ATOM 1400 C CA . ASN A 1 174 ? 22.289 -4.129 -13.323 1.00 65.19 174 ASN A CA 1
ATOM 1401 C C . ASN A 1 174 ? 21.700 -4.584 -14.675 1.00 65.19 174 ASN A C 1
ATOM 1403 O O . ASN A 1 174 ? 21.231 -3.770 -15.464 1.00 65.19 174 ASN A O 1
ATOM 1407 N N . ASN A 1 175 ? 21.708 -5.896 -14.934 1.00 63.50 175 ASN A N 1
ATOM 1408 C CA . ASN A 1 175 ? 21.195 -6.503 -16.174 1.00 63.50 175 ASN A CA 1
ATOM 1409 C C . ASN A 1 175 ? 19.682 -6.801 -16.145 1.00 63.50 175 ASN A C 1
ATOM 1411 O O . ASN A 1 175 ? 19.162 -7.404 -17.081 1.00 63.50 175 ASN A O 1
ATOM 1415 N N . ASN A 1 176 ? 18.971 -6.429 -15.077 1.00 71.88 176 ASN A N 1
ATOM 1416 C CA . ASN A 1 176 ? 17.555 -6.778 -14.918 1.00 71.88 176 ASN A CA 1
ATOM 1417 C C . ASN A 1 176 ? 16.617 -5.991 -15.847 1.00 71.88 176 ASN A C 1
ATOM 1419 O O . ASN A 1 176 ? 15.502 -6.439 -16.097 1.00 71.88 176 ASN A O 1
ATOM 1423 N N . VAL A 1 177 ? 17.050 -4.829 -16.344 1.00 77.56 177 VAL A N 1
ATOM 1424 C CA . VAL A 1 177 ? 16.258 -3.959 -17.222 1.00 77.56 177 VAL A CA 1
ATOM 1425 C C . VAL A 1 177 ? 17.043 -3.730 -18.517 1.00 77.56 177 VAL A C 1
ATOM 1427 O O . VAL A 1 177 ? 18.225 -3.380 -18.456 1.00 77.56 177 VAL A O 1
ATOM 1430 N N . PRO A 1 178 ? 16.431 -3.926 -19.699 1.00 79.00 178 PRO A N 1
ATOM 1431 C CA . PRO A 1 178 ? 17.095 -3.648 -20.962 1.00 79.00 178 PRO A CA 1
ATOM 1432 C C . PRO A 1 178 ? 17.379 -2.140 -21.102 1.00 79.00 178 PRO A C 1
ATOM 1434 O O . PRO A 1 178 ? 16.657 -1.310 -20.551 1.00 79.00 178 PRO A O 1
ATOM 1437 N N . PRO A 1 179 ? 18.421 -1.738 -21.848 1.00 78.75 179 PRO A N 1
ATOM 1438 C CA . PRO A 1 179 ? 18.785 -0.328 -21.958 1.00 78.75 179 PRO A CA 1
ATOM 1439 C C . PRO A 1 179 ? 17.643 0.489 -22.582 1.00 78.75 179 PRO A C 1
ATOM 1441 O O . PRO A 1 179 ? 17.015 0.028 -23.535 1.00 78.75 179 PRO A O 1
ATOM 1444 N N . LEU A 1 180 ? 17.429 1.727 -22.113 1.00 78.69 180 LEU A N 1
ATOM 1445 C CA . LEU A 1 180 ? 16.307 2.610 -22.511 1.00 78.69 180 LEU A CA 1
ATOM 1446 C C . LEU A 1 180 ? 16.117 2.783 -24.023 1.00 78.69 180 LEU A C 1
ATOM 1448 O O . LEU A 1 180 ? 15.020 3.065 -24.494 1.00 78.69 180 LEU A O 1
ATOM 1452 N N . LEU A 1 181 ? 17.207 2.674 -24.781 1.00 77.25 181 LEU A N 1
ATOM 1453 C CA . LEU A 1 181 ? 17.228 2.860 -26.231 1.00 77.25 181 LEU A CA 1
ATOM 1454 C C . LEU A 1 181 ? 16.878 1.586 -27.010 1.00 77.25 181 LEU A C 1
ATOM 1456 O O . LEU A 1 181 ? 16.708 1.652 -28.225 1.00 77.25 181 LEU A O 1
ATOM 1460 N N . SER A 1 182 ? 16.824 0.431 -26.346 1.00 82.94 182 SER A N 1
ATOM 1461 C CA . SER A 1 182 ? 16.516 -0.843 -26.992 1.00 82.94 182 SER A CA 1
ATOM 1462 C C . SER A 1 182 ? 15.032 -0.969 -27.328 1.00 82.94 182 SER A C 1
ATOM 1464 O O . SER A 1 182 ? 14.167 -0.468 -26.612 1.00 82.94 182 SER A O 1
ATOM 1466 N N . GLU A 1 183 ? 14.732 -1.703 -28.400 1.00 83.56 183 GLU A N 1
ATOM 1467 C CA . GLU A 1 183 ? 13.352 -2.071 -28.737 1.00 83.56 183 GLU A CA 1
ATOM 1468 C C . GLU A 1 183 ? 12.711 -2.937 -27.641 1.00 83.56 183 GLU A C 1
ATOM 1470 O O . GLU A 1 183 ? 11.539 -2.755 -27.329 1.00 83.56 183 GLU A O 1
ATOM 1475 N N . ALA A 1 184 ? 13.498 -3.791 -26.976 1.00 85.94 184 ALA A N 1
ATOM 1476 C CA . ALA A 1 184 ? 13.035 -4.614 -25.857 1.00 85.94 184 ALA A CA 1
ATOM 1477 C C . ALA A 1 184 ? 12.506 -3.781 -24.674 1.00 85.94 184 ALA A C 1
ATOM 1479 O O . ALA A 1 184 ? 11.533 -4.162 -24.030 1.00 85.94 184 ALA A O 1
ATOM 1480 N N . PHE A 1 185 ? 13.112 -2.622 -24.397 1.00 87.75 185 PHE A N 1
ATOM 1481 C CA . PHE A 1 185 ? 12.608 -1.720 -23.362 1.00 87.75 185 PHE A CA 1
ATOM 1482 C C . PHE A 1 185 ? 11.273 -1.079 -23.757 1.00 87.75 185 PHE A C 1
ATOM 1484 O O . PHE A 1 185 ? 10.392 -0.901 -22.918 1.00 87.75 185 PHE A O 1
ATOM 1491 N N . LYS A 1 186 ? 11.096 -0.739 -25.040 1.00 85.69 186 LYS A N 1
ATOM 1492 C CA . LYS A 1 186 ? 9.851 -0.133 -25.530 1.00 85.69 186 LYS A CA 1
ATOM 1493 C C . LYS A 1 186 ? 8.683 -1.103 -25.440 1.00 85.69 186 LYS A C 1
ATOM 1495 O O . LYS A 1 186 ? 7.610 -0.694 -25.003 1.00 85.69 186 LYS A O 1
ATOM 1500 N N . THR A 1 187 ? 8.896 -2.363 -25.822 1.00 89.69 187 THR A N 1
ATOM 1501 C CA . THR A 1 187 ? 7.863 -3.397 -25.700 1.00 89.69 187 THR A CA 1
ATOM 1502 C C . THR A 1 187 ? 7.480 -3.586 -24.235 1.00 89.69 187 THR A C 1
ATOM 1504 O O . THR A 1 187 ? 6.305 -3.438 -23.908 1.00 89.69 187 THR A O 1
ATOM 1507 N N . GLN A 1 188 ? 8.459 -3.732 -23.333 1.00 89.31 188 GLN A N 1
ATOM 1508 C CA . GLN A 1 188 ? 8.201 -3.850 -21.891 1.00 89.31 188 GLN A CA 1
ATOM 1509 C C . GLN A 1 188 ? 7.459 -2.636 -21.316 1.00 89.31 188 GLN A C 1
ATOM 1511 O O . GLN A 1 188 ? 6.466 -2.791 -20.607 1.00 89.31 188 GLN A O 1
ATOM 1516 N N . LEU A 1 189 ? 7.888 -1.411 -21.642 1.00 90.12 189 LEU A N 1
ATOM 1517 C CA . LEU A 1 189 ? 7.199 -0.200 -21.193 1.00 90.12 189 LEU A CA 1
ATOM 1518 C C . LEU A 1 189 ? 5.754 -0.159 -21.701 1.00 90.12 189 LEU A C 1
ATOM 1520 O O . LEU A 1 189 ? 4.859 0.200 -20.940 1.00 90.12 189 LEU A O 1
ATOM 1524 N N . SER A 1 190 ? 5.520 -0.519 -22.965 1.00 90.75 190 SER A N 1
ATOM 1525 C CA . SER A 1 190 ? 4.173 -0.533 -23.538 1.00 90.75 190 SER A CA 1
ATOM 1526 C C . SER A 1 190 ? 3.269 -1.572 -22.870 1.00 90.75 190 SER A C 1
ATOM 1528 O O . SER A 1 190 ? 2.130 -1.249 -22.540 1.00 90.75 190 SER A O 1
ATOM 1530 N N . GLU A 1 191 ? 3.790 -2.767 -22.577 1.00 92.56 191 GLU A N 1
ATOM 1531 C CA . GLU A 1 191 ? 3.072 -3.848 -21.891 1.00 92.56 191 GLU A CA 1
ATOM 1532 C C . GLU A 1 191 ? 2.703 -3.457 -20.455 1.00 92.56 191 GLU A C 1
ATOM 1534 O O . GLU A 1 191 ? 1.545 -3.582 -20.045 1.00 92.56 191 GLU A O 1
ATOM 1539 N N . HIS A 1 192 ? 3.656 -2.913 -19.694 1.00 90.94 192 HIS A N 1
ATOM 1540 C CA . HIS A 1 192 ? 3.402 -2.452 -18.329 1.00 90.94 192 HIS A CA 1
ATOM 1541 C C . HIS A 1 192 ? 2.482 -1.225 -18.285 1.00 90.94 192 HIS A C 1
ATOM 1543 O O . HIS A 1 192 ? 1.628 -1.140 -17.403 1.00 90.94 192 HIS A O 1
ATOM 1549 N N . LEU A 1 193 ? 2.604 -0.292 -19.235 1.00 91.88 193 LEU 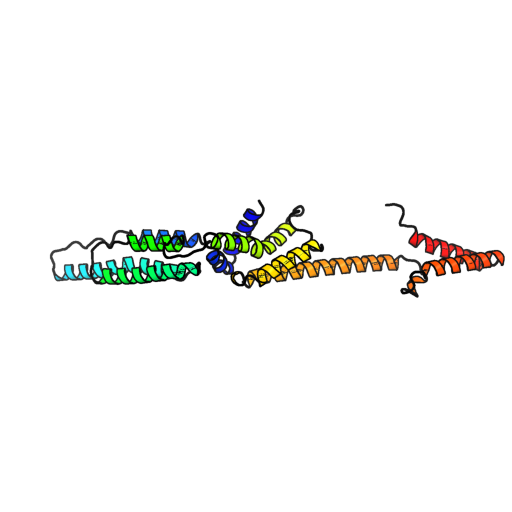A N 1
ATOM 1550 C CA . LEU A 1 193 ? 1.706 0.860 -19.334 1.00 91.88 193 LEU A CA 1
ATOM 1551 C C . LEU A 1 193 ? 0.282 0.424 -19.686 1.00 91.88 193 LEU A C 1
ATOM 1553 O O . LEU A 1 193 ? -0.674 0.905 -19.083 1.00 91.88 193 LEU A O 1
ATOM 1557 N N . GLN A 1 194 ? 0.126 -0.502 -20.631 1.00 92.81 194 GLN A N 1
ATOM 1558 C CA . GLN A 1 194 ? -1.178 -1.059 -20.972 1.00 92.81 194 GLN A CA 1
ATOM 1559 C C . GLN A 1 194 ? -1.785 -1.791 -19.771 1.00 92.81 194 GLN A C 1
ATOM 1561 O O . GLN A 1 194 ? -2.957 -1.584 -19.466 1.00 92.81 194 GLN A O 1
ATOM 1566 N N . SER A 1 195 ? -0.980 -2.565 -19.040 1.00 92.44 195 SER A N 1
ATOM 1567 C CA . SER A 1 195 ? -1.416 -3.232 -17.807 1.00 92.44 195 SER A CA 1
ATOM 1568 C C . SER A 1 195 ? -1.879 -2.224 -16.749 1.00 92.44 195 SER A C 1
ATOM 1570 O O . SER A 1 195 ? -2.928 -2.408 -16.138 1.00 92.44 195 SER A O 1
ATOM 1572 N N . TYR A 1 196 ? -1.163 -1.105 -16.583 1.00 92.81 196 TYR A N 1
ATOM 1573 C CA . TYR A 1 196 ? -1.585 -0.008 -15.707 1.00 92.81 196 TYR A CA 1
ATOM 1574 C C . TYR A 1 196 ? -2.921 0.609 -16.142 1.00 92.81 196 TYR A C 1
ATOM 1576 O O . TYR A 1 196 ? -3.807 0.818 -15.315 1.00 92.81 196 TYR A O 1
ATOM 1584 N N . LEU A 1 197 ? -3.101 0.879 -17.437 1.00 91.25 197 LEU A N 1
ATOM 1585 C CA . LEU A 1 197 ? -4.340 1.457 -17.965 1.00 91.25 197 LEU A CA 1
ATOM 1586 C C . LEU A 1 197 ? -5.543 0.522 -17.787 1.00 91.25 197 LEU A C 1
ATOM 1588 O O . LEU A 1 197 ? -6.643 1.001 -17.513 1.00 91.25 197 LEU A O 1
ATOM 1592 N N . VAL A 1 198 ? -5.330 -0.790 -17.903 1.00 93.62 198 VAL A N 1
ATOM 1593 C CA . VAL A 1 198 ? -6.373 -1.814 -17.745 1.00 93.62 198 VAL A CA 1
ATOM 1594 C C . VAL A 1 198 ? -6.764 -2.032 -16.281 1.00 93.62 198 VAL A C 1
ATOM 1596 O O . VAL A 1 198 ? -7.894 -2.444 -16.040 1.00 93.62 198 VAL A O 1
ATOM 1599 N N . SER A 1 199 ? -5.896 -1.713 -15.313 1.00 90.12 199 SER A N 1
ATOM 1600 C CA . SER A 1 199 ? -6.130 -1.912 -13.873 1.00 90.12 199 SER A CA 1
ATOM 1601 C C . SER A 1 199 ? -6.562 -0.616 -13.163 1.00 90.12 199 SER A C 1
ATOM 1603 O O . SER A 1 199 ? -5.723 0.092 -12.598 1.00 90.12 199 SER A O 1
ATOM 1605 N N . PRO A 1 200 ? -7.870 -0.289 -13.088 1.00 87.75 200 PRO A N 1
ATOM 1606 C CA . PRO A 1 200 ? -8.335 1.039 -12.676 1.00 87.75 200 PRO A CA 1
ATOM 1607 C C . PRO A 1 200 ? -8.124 1.294 -11.183 1.00 87.75 200 PRO A C 1
ATOM 1609 O O . PRO A 1 200 ? -8.011 2.429 -10.729 1.00 87.75 200 PRO A O 1
ATOM 1612 N N . TRP A 1 201 ? -8.059 0.223 -10.391 1.00 88.06 201 TRP A N 1
ATOM 1613 C CA . TRP A 1 201 ? -7.886 0.314 -8.948 1.00 88.06 201 TRP A CA 1
ATOM 1614 C C . TRP A 1 201 ? -6.494 0.824 -8.543 1.00 88.06 201 TRP A C 1
ATOM 1616 O O . TRP A 1 201 ? -6.364 1.319 -7.421 1.00 88.06 201 TRP A O 1
ATOM 1626 N N . LEU A 1 202 ? -5.508 0.730 -9.448 1.00 88.00 202 LEU A N 1
ATOM 1627 C CA . LEU A 1 202 ? -4.132 1.215 -9.294 1.00 88.00 202 LEU A CA 1
ATOM 1628 C C . LEU A 1 202 ? -3.946 2.669 -9.733 1.00 88.00 202 LEU A C 1
ATOM 1630 O O . LEU A 1 202 ? -2.873 3.232 -9.516 1.00 88.00 202 LEU A O 1
ATOM 1634 N N . HIS A 1 203 ? -4.951 3.288 -10.358 1.00 89.56 203 HIS A N 1
ATOM 1635 C CA . HIS A 1 203 ? -4.809 4.633 -10.909 1.00 89.56 203 HIS A CA 1
ATOM 1636 C C . HIS A 1 203 ? -4.561 5.655 -9.801 1.00 89.56 203 HIS A C 1
ATOM 1638 O O . HIS A 1 203 ? -5.386 5.868 -8.914 1.00 89.56 203 HIS A O 1
ATOM 1644 N N . CYS A 1 204 ? -3.399 6.299 -9.869 1.00 89.44 204 CYS A N 1
ATOM 1645 C CA . CYS A 1 204 ? -2.958 7.311 -8.920 1.00 89.44 204 CYS A CA 1
ATOM 1646 C C . CYS A 1 204 ? -2.120 8.362 -9.662 1.00 89.44 204 CYS A C 1
ATOM 1648 O O . CYS A 1 204 ? -1.298 7.983 -10.504 1.00 89.44 204 CYS A O 1
ATOM 1650 N N . PRO A 1 205 ? -2.267 9.667 -9.354 1.00 89.56 205 PRO A N 1
ATOM 1651 C CA . PRO A 1 205 ? -1.465 10.721 -9.976 1.00 89.56 205 PRO A CA 1
ATOM 1652 C C . PRO A 1 205 ? 0.039 10.446 -9.913 1.00 89.56 205 PRO A C 1
ATOM 1654 O O . PRO A 1 205 ? 0.744 10.659 -10.897 1.00 89.56 205 PRO A O 1
ATOM 1657 N N . LEU A 1 206 ? 0.516 9.904 -8.789 1.00 90.25 206 LEU A N 1
ATOM 1658 C CA . LEU A 1 206 ? 1.921 9.579 -8.578 1.00 90.25 206 LEU A CA 1
ATOM 1659 C C . LEU A 1 206 ? 2.431 8.490 -9.532 1.00 90.25 206 LEU A C 1
ATOM 1661 O O . LEU A 1 206 ? 3.481 8.658 -10.149 1.00 90.25 206 LEU A O 1
ATOM 1665 N N . ILE A 1 207 ? 1.684 7.392 -9.677 1.00 89.31 207 ILE A N 1
ATOM 1666 C CA . ILE A 1 207 ? 2.069 6.278 -10.556 1.00 89.31 207 ILE A CA 1
ATOM 1667 C C . ILE A 1 207 ? 1.991 6.722 -12.019 1.00 89.31 207 ILE A C 1
ATOM 1669 O O . ILE A 1 207 ? 2.926 6.488 -12.785 1.00 89.31 207 ILE A O 1
ATOM 1673 N N . SER A 1 208 ? 0.932 7.449 -12.391 1.00 91.06 208 SER A N 1
ATOM 1674 C CA . SER A 1 208 ? 0.817 8.066 -13.717 1.00 91.06 208 SER A CA 1
ATOM 1675 C C . SER A 1 208 ? 2.014 8.967 -14.017 1.00 91.06 208 SER A C 1
ATOM 1677 O O . SER A 1 208 ? 2.595 8.881 -15.097 1.00 91.06 208 SER A O 1
ATOM 1679 N N . GLN A 1 209 ? 2.434 9.795 -13.056 1.00 91.88 209 GLN A N 1
ATOM 1680 C CA . GLN A 1 209 ? 3.600 10.657 -13.212 1.00 91.88 209 GLN A CA 1
ATOM 1681 C C . GLN A 1 209 ? 4.880 9.846 -13.438 1.00 91.88 209 GLN A C 1
ATOM 1683 O O . GLN A 1 209 ? 5.697 10.242 -14.268 1.00 91.88 209 GLN A O 1
ATOM 1688 N N . TRP A 1 210 ? 5.072 8.717 -12.752 1.00 91.44 210 TRP A N 1
ATOM 1689 C CA . TRP A 1 210 ? 6.245 7.867 -12.973 1.00 91.44 210 TRP A CA 1
ATOM 1690 C C . TRP A 1 210 ? 6.288 7.285 -14.378 1.00 91.44 210 TRP A C 1
ATOM 1692 O O . TRP A 1 210 ? 7.319 7.399 -15.038 1.00 91.44 210 TRP A O 1
ATOM 1702 N N . TYR A 1 211 ? 5.174 6.732 -14.861 1.00 92.12 211 TYR A N 1
ATOM 1703 C CA . TYR A 1 211 ? 5.092 6.219 -16.229 1.00 92.12 211 TYR A CA 1
ATOM 1704 C C . TYR A 1 211 ? 5.315 7.316 -17.275 1.00 92.12 211 TYR A C 1
ATOM 1706 O O . TYR A 1 211 ? 6.047 7.100 -18.239 1.00 92.12 211 TYR A O 1
ATOM 1714 N N . VAL A 1 212 ? 4.746 8.508 -17.069 1.00 91.56 212 VAL A N 1
ATOM 1715 C CA . VAL A 1 212 ? 4.954 9.658 -17.964 1.00 91.56 212 VAL A CA 1
ATOM 1716 C C . VAL A 1 212 ? 6.413 10.111 -17.954 1.00 91.56 212 VAL A C 1
ATOM 1718 O O . VAL A 1 212 ? 6.985 10.336 -19.016 1.00 91.56 212 VAL A O 1
ATOM 1721 N N . THR A 1 213 ? 7.034 10.214 -16.777 1.00 90.88 213 THR A N 1
ATOM 1722 C CA . THR A 1 213 ? 8.443 10.624 -16.648 1.00 90.88 213 THR A CA 1
ATOM 1723 C C . THR A 1 213 ? 9.352 9.631 -17.361 1.00 90.88 213 THR A C 1
ATOM 1725 O O . THR A 1 213 ? 10.192 10.026 -18.159 1.00 90.88 213 THR A O 1
ATOM 1728 N N . LEU A 1 214 ? 9.113 8.335 -17.167 1.00 89.00 214 LEU A N 1
ATOM 1729 C CA . LEU A 1 214 ? 9.884 7.274 -17.802 1.00 89.00 214 LEU A CA 1
ATOM 1730 C C . LEU A 1 214 ? 9.701 7.282 -19.332 1.00 89.00 214 LEU A C 1
ATOM 1732 O O . LEU A 1 214 ? 10.674 7.161 -20.075 1.00 89.00 214 LEU A O 1
ATOM 1736 N N . ALA A 1 215 ? 8.484 7.522 -19.829 1.00 88.44 215 ALA A N 1
ATOM 1737 C CA . ALA A 1 215 ? 8.248 7.712 -21.260 1.00 88.44 215 ALA A CA 1
ATOM 1738 C C . ALA A 1 215 ? 9.001 8.940 -21.811 1.00 88.44 215 ALA A C 1
ATOM 1740 O O . ALA A 1 215 ? 9.626 8.857 -22.871 1.00 88.44 215 ALA A O 1
ATOM 1741 N N . LEU A 1 216 ? 9.012 10.062 -21.085 1.00 89.00 216 LEU A N 1
ATOM 1742 C CA . LEU A 1 216 ? 9.778 11.252 -21.467 1.00 89.00 216 LEU A CA 1
ATOM 1743 C C . LEU A 1 216 ? 11.287 10.983 -21.477 1.00 89.00 216 LEU A C 1
ATOM 1745 O O . LEU A 1 216 ? 11.958 11.371 -22.434 1.00 89.00 216 LEU A O 1
ATOM 1749 N N . ASP A 1 217 ? 11.809 10.267 -20.483 1.00 87.50 217 ASP A N 1
ATOM 1750 C CA . ASP A 1 217 ? 13.225 9.904 -20.392 1.00 87.50 217 ASP A CA 1
ATOM 1751 C C . ASP A 1 217 ? 13.665 9.049 -21.587 1.00 87.50 217 ASP A C 1
ATOM 1753 O O . ASP A 1 217 ? 14.726 9.290 -22.171 1.00 87.50 217 ASP A O 1
ATOM 1757 N N . THR A 1 218 ? 12.824 8.111 -22.036 1.00 85.00 218 THR A N 1
ATOM 1758 C CA . THR A 1 218 ? 13.105 7.331 -23.257 1.00 85.00 218 THR A CA 1
ATOM 1759 C C . THR A 1 218 ? 13.129 8.201 -24.512 1.00 85.00 218 THR A C 1
ATOM 1761 O O . THR A 1 218 ? 14.019 8.055 -25.356 1.00 85.00 218 THR A O 1
ATOM 1764 N N . GLY A 1 219 ? 12.188 9.144 -24.631 1.00 84.25 219 GLY A N 1
ATOM 1765 C CA . GLY A 1 219 ? 12.127 10.085 -25.748 1.00 84.25 219 GLY A CA 1
ATOM 1766 C C . GLY A 1 219 ? 13.345 11.010 -25.785 1.00 84.25 219 GLY A C 1
ATOM 1767 O O . GLY A 1 219 ? 13.934 11.228 -26.847 1.00 84.25 219 GLY A O 1
ATOM 1768 N N . LEU A 1 220 ? 13.772 11.504 -24.622 1.00 87.00 220 LEU A N 1
ATOM 1769 C CA . LEU A 1 220 ? 14.970 12.328 -24.469 1.00 87.00 220 LEU A CA 1
ATOM 1770 C C . LEU A 1 220 ? 16.244 11.550 -24.804 1.00 87.00 220 LEU A C 1
ATOM 1772 O O . LEU A 1 220 ? 17.095 12.062 -25.536 1.00 87.00 220 LEU A O 1
ATOM 1776 N N . ALA A 1 221 ? 16.367 10.311 -24.323 1.00 84.38 221 ALA A N 1
ATOM 1777 C CA . ALA A 1 221 ? 17.500 9.449 -24.639 1.00 84.38 221 ALA A CA 1
ATOM 1778 C C . ALA A 1 221 ? 17.614 9.221 -26.152 1.00 84.38 221 ALA A C 1
ATOM 1780 O O . ALA A 1 221 ? 18.706 9.346 -26.715 1.00 84.38 221 ALA A O 1
ATOM 1781 N N . ARG A 1 222 ? 16.487 8.954 -26.825 1.00 82.50 222 ARG A N 1
ATOM 1782 C CA . ARG A 1 222 ? 16.440 8.783 -28.282 1.00 82.50 222 ARG A CA 1
ATOM 1783 C C . ARG A 1 222 ? 16.872 10.049 -29.011 1.00 82.50 222 ARG A C 1
ATOM 1785 O O . ARG A 1 222 ? 17.788 9.991 -29.819 1.00 82.50 222 ARG A O 1
ATOM 1792 N N . LYS A 1 223 ? 16.299 11.202 -28.659 1.00 85.12 223 LYS A N 1
ATOM 1793 C CA . LYS A 1 223 ? 16.663 12.484 -29.278 1.00 85.12 223 LYS A CA 1
ATOM 1794 C C . LYS A 1 223 ? 18.148 12.811 -29.098 1.00 85.12 223 LYS A C 1
ATOM 1796 O O . LYS A 1 223 ? 18.774 13.354 -30.003 1.00 85.12 223 LYS A O 1
ATOM 1801 N N . LYS A 1 224 ? 18.727 12.478 -27.939 1.00 86.38 224 LYS A N 1
ATOM 1802 C CA . LYS A 1 224 ? 20.163 12.646 -27.686 1.00 86.38 224 LYS A CA 1
ATOM 1803 C C . LYS A 1 224 ? 21.006 11.741 -28.585 1.00 86.38 224 LYS A C 1
ATOM 1805 O O . LYS A 1 224 ? 22.037 12.190 -29.073 1.00 86.38 224 LYS A O 1
ATOM 1810 N N . ARG A 1 225 ? 20.579 10.495 -28.806 1.00 81.00 225 ARG A N 1
ATOM 1811 C CA . ARG A 1 225 ? 21.238 9.580 -29.745 1.00 81.00 225 ARG A CA 1
ATOM 1812 C C . ARG A 1 225 ? 21.150 10.098 -31.177 1.00 81.00 225 ARG A C 1
ATOM 1814 O O . ARG A 1 225 ? 22.188 10.211 -31.812 1.00 81.00 225 ARG A O 1
ATOM 1821 N N . ASP A 1 226 ? 19.961 10.482 -31.628 1.00 81.06 226 ASP A N 1
ATOM 1822 C CA . ASP A 1 226 ? 19.748 11.002 -32.983 1.00 81.06 226 ASP A CA 1
ATOM 1823 C C . ASP A 1 226 ? 20.614 12.253 -33.224 1.00 81.06 226 ASP A C 1
ATOM 1825 O O . ASP A 1 226 ? 21.309 12.347 -34.228 1.00 81.06 226 ASP A O 1
ATOM 1829 N N . ALA A 1 227 ? 20.695 13.166 -32.247 1.00 81.12 227 ALA A N 1
ATOM 1830 C CA . ALA A 1 227 ? 21.569 14.338 -32.333 1.00 81.12 227 ALA A CA 1
ATOM 1831 C C . ALA A 1 227 ? 23.070 13.985 -32.391 1.00 81.12 227 ALA A C 1
ATOM 1833 O O . ALA A 1 227 ? 23.839 14.679 -33.057 1.00 81.12 227 ALA A O 1
ATOM 1834 N N . LEU A 1 228 ? 23.508 12.933 -31.690 1.00 82.38 228 LEU A N 1
ATOM 1835 C CA . LEU A 1 228 ? 24.889 12.445 -31.770 1.00 82.38 228 LEU A CA 1
ATOM 1836 C C . LEU A 1 228 ? 25.166 11.782 -33.123 1.00 82.38 228 LEU A C 1
ATOM 1838 O O . LEU A 1 228 ? 26.218 12.031 -33.710 1.00 82.38 228 LEU A O 1
ATOM 1842 N N . ASP A 1 229 ? 24.225 10.994 -33.638 1.00 79.88 229 ASP A N 1
ATOM 1843 C CA . ASP A 1 229 ? 24.320 10.361 -34.954 1.00 79.88 229 ASP A CA 1
ATOM 1844 C C . ASP A 1 229 ? 24.341 11.427 -36.072 1.00 79.88 229 ASP A C 1
ATOM 1846 O O . ASP A 1 229 ? 25.167 11.351 -36.986 1.00 79.88 229 ASP A O 1
ATOM 1850 N N . ASP A 1 230 ? 23.553 12.498 -35.952 1.00 74.12 230 ASP A N 1
ATOM 1851 C CA . ASP A 1 230 ? 23.580 13.660 -36.852 1.00 74.12 230 ASP A CA 1
ATOM 1852 C C . ASP A 1 230 ? 24.917 14.417 -36.790 1.00 74.12 230 ASP A C 1
ATOM 1854 O O . ASP A 1 230 ? 25.483 14.809 -37.813 1.00 74.12 230 ASP A O 1
ATOM 1858 N N . GLN A 1 231 ? 25.483 14.602 -35.595 1.00 74.50 231 GLN A N 1
ATOM 1859 C CA . GLN A 1 231 ? 26.812 15.205 -35.449 1.00 74.50 231 GLN A CA 1
ATOM 1860 C C . GLN A 1 231 ? 27.907 14.326 -36.062 1.00 74.50 231 GLN A C 1
ATOM 1862 O O . GLN A 1 231 ? 28.812 14.837 -36.732 1.00 74.50 231 GLN A O 1
ATOM 1867 N N . LEU A 1 232 ? 27.822 13.007 -35.873 1.00 74.75 232 LEU A N 1
ATOM 1868 C CA . LEU A 1 232 ? 28.743 12.048 -36.470 1.00 74.75 232 LEU A CA 1
ATOM 1869 C C . LEU A 1 232 ? 28.634 12.069 -37.996 1.00 74.75 232 LEU A C 1
ATOM 1871 O O . LEU A 1 232 ? 29.655 12.234 -38.667 1.00 74.75 232 LEU A O 1
ATOM 1875 N N . THR A 1 233 ? 27.429 11.996 -38.562 1.00 71.38 233 THR A N 1
ATOM 1876 C CA . THR A 1 233 ? 27.218 12.070 -40.017 1.00 71.38 233 THR A CA 1
ATOM 1877 C C . THR A 1 233 ? 27.686 13.406 -40.594 1.00 71.38 233 THR A C 1
ATOM 1879 O O . THR A 1 233 ? 28.419 13.414 -41.584 1.00 71.38 233 THR A O 1
ATOM 1882 N N . ALA A 1 234 ? 27.395 14.536 -39.943 1.00 70.44 234 ALA A N 1
ATOM 1883 C CA . ALA A 1 234 ? 27.892 15.849 -40.353 1.00 70.44 234 ALA A CA 1
ATOM 1884 C C . ALA A 1 234 ? 29.430 15.935 -40.316 1.00 70.44 234 ALA A C 1
ATOM 1886 O O . ALA A 1 234 ? 30.048 16.502 -41.224 1.00 70.44 234 ALA A O 1
ATOM 1887 N N . SER A 1 235 ? 30.074 15.350 -39.300 1.00 67.44 235 SER A N 1
ATOM 1888 C CA . SER A 1 235 ? 31.540 15.294 -39.207 1.00 67.44 235 SER A CA 1
ATOM 1889 C C . SER A 1 235 ? 32.164 14.430 -40.314 1.00 67.44 235 SER A C 1
ATOM 1891 O O . SER A 1 235 ? 33.194 14.802 -40.885 1.00 67.44 235 SER A O 1
ATOM 1893 N N . LEU A 1 236 ? 31.502 13.329 -40.688 1.00 62.00 236 LEU A N 1
ATOM 1894 C CA . LEU A 1 236 ? 31.903 12.463 -41.796 1.00 62.00 236 LEU A CA 1
ATOM 1895 C C . LEU A 1 236 ? 31.717 13.163 -43.151 1.00 62.00 236 LEU A C 1
ATOM 1897 O O . LEU A 1 236 ? 32.586 13.062 -44.014 1.00 62.00 236 LEU A O 1
ATOM 1901 N N . LEU A 1 237 ? 30.643 13.937 -43.327 1.00 58.47 237 LEU A N 1
ATOM 1902 C CA . LEU A 1 237 ? 30.383 14.712 -44.545 1.00 58.47 237 LEU A CA 1
ATOM 1903 C C . LEU A 1 237 ? 31.379 15.864 -44.741 1.00 58.47 237 LEU A C 1
ATOM 1905 O O . LEU A 1 237 ? 31.775 16.147 -45.873 1.00 58.47 237 LEU A O 1
ATOM 1909 N N . LYS A 1 238 ? 31.831 16.523 -43.665 1.00 57.16 238 LYS A N 1
ATOM 1910 C CA . LYS A 1 238 ? 32.873 17.566 -43.747 1.00 57.16 238 LYS A CA 1
ATOM 1911 C C . LYS A 1 238 ? 34.236 17.016 -44.182 1.00 57.16 238 LYS A C 1
ATOM 1913 O O . LYS A 1 238 ? 34.999 17.742 -44.806 1.00 57.16 238 LYS A O 1
ATOM 1918 N N . ARG A 1 239 ? 34.532 15.746 -43.881 1.00 55.59 239 ARG A N 1
ATOM 1919 C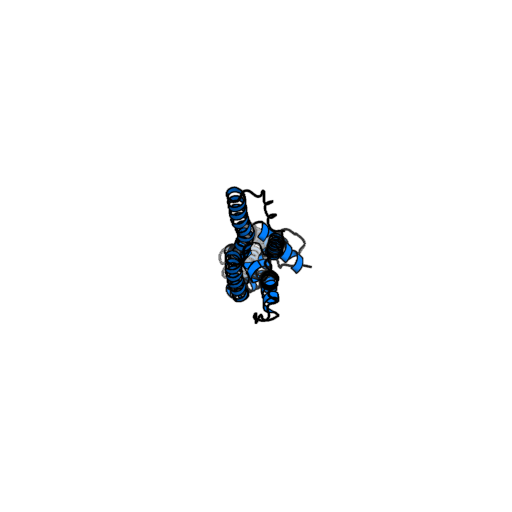 CA . ARG A 1 239 ? 35.799 15.079 -44.238 1.00 55.59 239 ARG A CA 1
ATOM 1920 C C . ARG A 1 239 ? 35.790 14.367 -45.597 1.00 55.59 239 ARG A C 1
ATOM 1922 O O . ARG A 1 239 ? 36.842 13.899 -46.019 1.00 55.59 239 ARG A O 1
ATOM 1929 N N . ARG A 1 240 ? 34.651 14.284 -46.295 1.00 56.59 240 ARG A N 1
ATOM 1930 C CA . ARG A 1 240 ? 34.577 13.691 -47.643 1.00 56.59 240 ARG A CA 1
ATOM 1931 C C . ARG A 1 240 ? 34.950 14.716 -48.721 1.00 56.59 240 ARG A C 1
ATOM 1933 O O . ARG A 1 240 ? 34.329 15.780 -48.811 1.00 56.59 240 ARG A O 1
ATOM 1940 N N . TRP A 1 241 ? 35.960 14.373 -49.528 1.00 58.62 241 TRP A N 1
ATOM 1941 C CA . TRP A 1 241 ? 36.377 15.112 -50.729 1.00 58.62 241 TRP A CA 1
ATOM 1942 C C . TRP A 1 241 ? 35.193 15.228 -51.713 1.00 58.62 241 TRP A C 1
ATOM 1944 O O . TRP A 1 241 ? 34.359 14.322 -51.731 1.00 58.62 241 TRP A O 1
ATOM 1954 N N . PRO A 1 242 ? 35.048 16.317 -52.491 1.00 62.62 242 PRO A N 1
ATOM 1955 C CA . PRO A 1 242 ? 33.915 16.495 -53.403 1.00 62.62 242 PRO A CA 1
ATOM 1956 C C . PRO A 1 242 ? 33.793 15.338 -54.411 1.00 62.62 242 PRO A C 1
ATOM 1958 O O . PRO A 1 242 ? 34.611 15.199 -55.321 1.00 62.62 242 PRO A O 1
ATOM 1961 N N . SER A 1 243 ? 32.753 14.519 -54.241 1.00 61.81 243 SER A N 1
ATOM 1962 C CA . SER A 1 243 ? 32.325 13.462 -55.161 1.00 61.81 243 SER A CA 1
ATOM 1963 C C . SER A 1 243 ? 30.910 13.742 -55.681 1.00 61.81 243 SER A C 1
ATOM 1965 O O . SER A 1 243 ? 30.161 14.531 -55.092 1.00 61.81 243 SER A O 1
ATOM 1967 N N . LEU A 1 244 ? 30.542 13.116 -56.802 1.00 57.88 244 LEU A N 1
ATOM 1968 C CA . LEU A 1 244 ? 29.274 13.373 -57.495 1.00 57.88 244 LEU A CA 1
ATOM 1969 C C . LEU A 1 244 ? 28.040 12.962 -56.669 1.00 57.88 244 LEU A C 1
ATOM 1971 O O . LEU A 1 244 ? 26.981 13.565 -56.840 1.00 57.88 244 LEU A O 1
ATOM 1975 N N . SER A 1 245 ? 28.174 12.055 -55.690 1.00 58.16 245 SER A N 1
ATOM 1976 C CA . SER A 1 245 ? 27.098 11.747 -54.727 1.00 58.16 245 SER A CA 1
ATOM 1977 C C . SER A 1 245 ? 26.682 12.933 -53.853 1.00 58.16 245 SER A C 1
ATOM 1979 O O . SER A 1 245 ? 25.558 12.971 -53.354 1.00 58.16 245 SER A O 1
ATOM 1981 N N . ARG A 1 246 ? 27.542 13.951 -53.702 1.00 60.66 246 ARG A N 1
ATOM 1982 C CA . ARG A 1 246 ? 27.199 15.196 -52.997 1.00 60.66 246 ARG A CA 1
ATOM 1983 C C . ARG A 1 246 ? 26.293 16.110 -53.830 1.00 60.66 246 ARG A C 1
ATOM 1985 O O . ARG A 1 246 ? 25.594 16.939 -53.258 1.00 60.66 246 ARG A O 1
ATOM 1992 N N . TRP A 1 247 ? 26.326 15.971 -55.158 1.00 60.22 247 TRP A N 1
ATOM 1993 C CA . TRP A 1 247 ? 25.539 16.771 -56.104 1.00 60.22 247 TRP A CA 1
ATOM 1994 C C . TRP A 1 247 ? 24.256 16.048 -56.548 1.00 60.22 247 TRP A C 1
ATOM 1996 O O . TRP A 1 247 ? 23.256 16.709 -56.809 1.00 60.22 247 TRP A O 1
ATOM 2006 N N . MET A 1 248 ? 24.246 14.708 -56.568 1.00 60.78 248 MET A N 1
ATOM 2007 C CA . MET A 1 248 ? 23.048 13.885 -56.796 1.00 60.78 248 MET A CA 1
ATOM 2008 C C . MET A 1 248 ? 22.918 12.778 -55.736 1.00 60.78 248 MET A C 1
ATOM 2010 O O . MET A 1 248 ? 23.341 11.646 -55.972 1.00 60.78 248 MET A O 1
ATOM 2014 N N . PRO A 1 249 ? 22.301 13.068 -54.575 1.00 57.72 249 PRO A N 1
ATOM 2015 C CA . PRO A 1 249 ? 22.176 12.104 -53.478 1.00 57.72 249 PRO A CA 1
ATOM 2016 C C . PRO A 1 249 ? 21.153 10.981 -53.733 1.00 57.72 249 PRO A C 1
ATOM 2018 O O . PRO A 1 249 ? 21.110 10.022 -52.973 1.00 57.72 249 PRO A O 1
ATOM 2021 N N . GLN A 1 250 ? 20.323 11.085 -54.779 1.00 63.00 250 GLN A N 1
ATOM 2022 C CA . GLN A 1 250 ? 19.272 10.106 -55.105 1.00 63.00 250 GLN A CA 1
ATOM 2023 C C . GLN A 1 250 ? 19.740 8.977 -56.039 1.00 63.00 250 GLN A C 1
ATOM 2025 O O . GLN A 1 250 ? 18.964 8.074 -56.337 1.00 63.00 250 GLN A O 1
ATOM 2030 N N . PHE A 1 251 ? 20.984 9.023 -56.525 1.00 65.06 251 PHE A N 1
ATOM 2031 C CA . PHE A 1 251 ? 21.498 8.056 -57.493 1.00 65.06 251 PHE A CA 1
ATOM 2032 C C . PHE A 1 251 ? 22.539 7.152 -56.821 1.00 65.06 251 PHE A C 1
ATOM 2034 O O . PHE A 1 251 ? 23.676 7.565 -56.592 1.00 65.06 251 PHE A O 1
ATOM 2041 N N . GLU A 1 252 ? 22.153 5.915 -56.496 1.00 63.44 252 GLU A N 1
ATOM 2042 C CA . GLU A 1 252 ? 22.980 4.968 -55.722 1.00 63.44 252 GLU A CA 1
ATOM 2043 C C . GLU A 1 252 ? 24.339 4.658 -56.383 1.00 63.44 252 GLU A C 1
ATOM 2045 O O . GLU A 1 252 ? 25.321 4.388 -55.695 1.00 63.44 252 GLU A O 1
ATOM 2050 N N . PHE A 1 253 ? 24.435 4.788 -57.712 1.00 65.50 253 PHE A N 1
ATOM 2051 C CA . PHE A 1 253 ? 25.664 4.563 -58.484 1.00 65.50 253 PHE A CA 1
ATOM 2052 C C . PHE A 1 253 ? 26.439 5.848 -58.838 1.00 65.50 253 PHE A C 1
ATOM 2054 O O . PHE A 1 253 ? 27.410 5.784 -59.593 1.00 65.50 253 PHE A O 1
ATOM 2061 N N . ALA A 1 254 ? 26.055 7.016 -58.302 1.00 68.00 254 ALA A N 1
ATOM 2062 C CA . ALA A 1 254 ? 26.664 8.311 -58.643 1.00 68.00 254 ALA A CA 1
ATOM 2063 C C . ALA A 1 254 ? 28.187 8.330 -58.453 1.00 68.00 254 ALA A C 1
ATOM 2065 O O . ALA A 1 254 ? 28.917 8.839 -59.304 1.00 68.00 254 ALA A O 1
ATOM 2066 N N . ASP A 1 255 ? 28.671 7.746 -57.355 1.00 65.19 255 ASP A N 1
ATOM 2067 C CA . ASP A 1 255 ? 30.103 7.701 -57.070 1.00 65.19 255 ASP A CA 1
ATOM 2068 C C . ASP A 1 255 ? 30.840 6.762 -58.037 1.00 65.19 255 ASP A C 1
ATOM 2070 O O . ASP A 1 255 ? 31.912 7.110 -58.522 1.00 65.19 255 ASP A O 1
ATOM 2074 N N . GLN A 1 256 ? 30.250 5.625 -58.421 1.00 71.06 256 GLN A N 1
ATOM 2075 C CA . GLN A 1 256 ? 30.859 4.714 -59.399 1.00 71.06 256 GLN A CA 1
ATOM 2076 C C . GLN A 1 256 ? 30.971 5.366 -60.784 1.00 71.06 256 GLN A C 1
ATOM 2078 O O . GLN A 1 256 ? 32.042 5.334 -61.390 1.00 71.06 256 GLN A O 1
ATOM 2083 N N . CYS A 1 257 ? 29.913 6.033 -61.256 1.00 77.00 257 CYS A N 1
ATOM 2084 C CA . CYS A 1 257 ? 29.944 6.783 -62.515 1.00 77.00 257 CYS A CA 1
ATOM 2085 C C . CYS A 1 257 ? 30.969 7.928 -62.482 1.00 77.00 257 CYS A C 1
ATOM 2087 O O . CYS A 1 257 ? 31.657 8.163 -63.474 1.00 77.00 257 CYS A O 1
ATOM 2089 N N . TRP A 1 258 ? 31.115 8.608 -61.342 1.00 77.50 258 TRP A N 1
ATOM 2090 C CA . TRP A 1 258 ? 32.108 9.668 -61.155 1.00 77.50 258 TRP A CA 1
ATOM 2091 C C . TRP A 1 258 ? 33.543 9.156 -61.260 1.00 77.50 258 TRP A C 1
ATOM 2093 O O . TRP A 1 258 ? 34.345 9.734 -61.993 1.00 77.50 258 TRP A O 1
ATOM 2103 N N . TYR A 1 259 ? 33.863 8.047 -60.587 1.00 78.25 259 TYR A N 1
ATOM 2104 C CA . TYR A 1 259 ? 35.196 7.447 -60.660 1.00 78.25 259 TYR A CA 1
ATOM 2105 C C . TYR A 1 259 ? 35.503 6.895 -62.059 1.00 78.25 259 TYR A C 1
ATOM 2107 O O . TYR A 1 259 ? 36.626 7.050 -62.544 1.00 78.25 259 TYR A O 1
ATOM 2115 N N . ILE A 1 260 ? 34.515 6.308 -62.743 1.00 81.06 260 ILE A N 1
ATOM 2116 C CA . ILE A 1 260 ? 34.668 5.831 -64.127 1.00 81.06 260 ILE A CA 1
ATOM 2117 C C . ILE A 1 260 ? 34.894 7.014 -65.077 1.00 81.06 260 ILE A C 1
ATOM 2119 O O . ILE A 1 260 ? 35.805 6.978 -65.898 1.00 81.06 260 ILE A O 1
ATOM 2123 N N . SER A 1 261 ? 34.132 8.100 -64.931 1.00 80.06 261 SER A N 1
ATOM 2124 C CA . SER A 1 261 ? 34.306 9.295 -65.760 1.00 80.06 261 SER A CA 1
ATOM 2125 C C . SER A 1 261 ? 35.666 9.956 -65.532 1.00 80.06 261 SER A C 1
ATOM 2127 O O . SER A 1 261 ? 36.327 10.314 -66.501 1.00 80.06 261 SER A O 1
ATOM 2129 N N . LEU A 1 262 ? 36.103 10.109 -64.277 1.00 79.19 262 LEU A N 1
ATOM 2130 C CA . LEU A 1 262 ? 37.409 10.694 -63.955 1.00 79.19 262 LEU A CA 1
ATOM 2131 C C . LEU A 1 262 ? 38.571 9.822 -64.444 1.00 79.19 262 LEU A C 1
ATOM 2133 O O . LEU A 1 262 ? 39.535 10.351 -64.990 1.00 79.19 262 LEU A O 1
ATOM 2137 N N . SER A 1 263 ? 38.483 8.498 -64.285 1.00 80.94 263 SER A N 1
ATOM 2138 C CA . SER A 1 263 ? 39.525 7.578 -64.765 1.00 80.94 263 SER A CA 1
ATOM 2139 C C . SER A 1 263 ? 39.608 7.550 -66.291 1.00 80.94 263 SER A C 1
ATOM 2141 O O . SER A 1 263 ? 40.710 7.590 -66.835 1.00 80.94 263 SER A O 1
ATOM 2143 N N . LEU A 1 264 ? 38.470 7.575 -66.988 1.00 84.81 264 LEU A N 1
ATOM 2144 C CA . LEU A 1 264 ? 38.425 7.654 -68.447 1.00 84.81 264 LEU A CA 1
ATOM 2145 C C . LEU A 1 264 ? 39.012 8.977 -68.959 1.00 84.81 264 LEU A C 1
ATOM 2147 O O . LEU A 1 264 ? 39.819 8.977 -69.883 1.00 84.81 264 LEU A O 1
ATOM 2151 N N . LEU A 1 265 ? 38.657 10.102 -68.335 1.00 81.56 265 LEU A N 1
ATOM 2152 C CA . LEU A 1 265 ? 39.132 11.428 -68.741 1.00 81.56 265 LEU A CA 1
ATOM 2153 C C . LEU A 1 265 ? 40.630 11.605 -68.452 1.00 81.56 265 LEU A C 1
ATOM 2155 O O . LEU A 1 265 ? 41.355 12.173 -69.272 1.00 81.56 265 LEU A O 1
ATOM 2159 N N . ALA A 1 266 ? 41.117 11.045 -67.340 1.00 80.88 266 ALA A N 1
ATOM 2160 C CA . ALA A 1 266 ? 42.544 10.968 -67.043 1.00 80.88 266 ALA A CA 1
ATOM 2161 C C . ALA A 1 266 ? 43.294 10.118 -68.080 1.00 80.88 266 ALA A C 1
ATOM 2163 O O . ALA A 1 266 ? 44.332 10.550 -68.575 1.00 80.88 266 ALA A O 1
ATOM 2164 N N . LEU A 1 267 ? 42.751 8.955 -68.458 1.00 84.06 267 LEU A N 1
ATOM 2165 C CA . LEU A 1 267 ? 43.350 8.059 -69.448 1.00 84.06 267 LEU A CA 1
ATOM 2166 C C . LEU A 1 267 ? 43.408 8.705 -70.841 1.00 84.06 267 LEU A C 1
ATOM 2168 O O . LEU A 1 267 ? 44.464 8.705 -71.467 1.00 84.06 267 LEU A O 1
ATOM 2172 N N . VAL A 1 268 ? 42.320 9.339 -71.289 1.00 84.81 268 VAL A N 1
ATOM 2173 C CA . VAL A 1 268 ? 42.280 10.100 -72.553 1.00 84.81 268 VAL A CA 1
ATOM 2174 C C . VAL A 1 268 ? 43.280 11.260 -72.539 1.00 84.81 268 VAL A C 1
ATOM 2176 O O . VAL A 1 268 ? 43.996 11.459 -73.518 1.00 84.81 268 VAL A O 1
ATOM 2179 N N . SER A 1 269 ? 43.380 11.995 -71.428 1.00 83.19 269 SER A N 1
ATOM 2180 C CA . SER A 1 269 ? 44.337 13.106 -71.295 1.00 83.19 269 SER A CA 1
ATOM 2181 C C . SER A 1 269 ? 45.792 12.631 -71.332 1.00 83.19 269 SER A C 1
ATOM 2183 O O . SER A 1 269 ? 46.653 13.348 -71.835 1.00 83.19 269 SER A O 1
ATOM 2185 N N . LEU A 1 270 ? 46.067 11.424 -70.829 1.00 81.81 270 LEU A N 1
ATOM 2186 C CA . LEU A 1 270 ? 47.391 10.797 -70.865 1.00 81.81 270 LEU A CA 1
ATOM 2187 C C . LEU A 1 270 ? 47.763 10.379 -72.297 1.00 81.81 270 LEU A C 1
ATOM 2189 O O . LEU A 1 270 ? 48.877 10.642 -72.737 1.00 81.81 270 LEU A O 1
ATOM 2193 N N . PHE A 1 271 ? 46.812 9.815 -73.051 1.00 83.94 271 PHE A N 1
ATOM 2194 C CA . PHE A 1 271 ? 47.003 9.469 -74.466 1.00 83.94 271 PHE A CA 1
ATOM 2195 C C . PHE A 1 271 ? 47.162 10.688 -75.385 1.00 83.94 271 PHE A C 1
ATOM 2197 O O . PHE A 1 271 ? 47.877 10.604 -76.377 1.00 83.94 271 PHE A O 1
ATOM 2204 N N . MET A 1 272 ? 46.526 11.816 -75.060 1.00 85.69 272 MET A N 1
ATOM 2205 C CA . MET A 1 272 ? 46.659 13.081 -75.799 1.00 85.69 272 MET A CA 1
ATOM 2206 C C . MET A 1 272 ? 47.871 13.923 -75.359 1.00 85.69 272 MET A C 1
ATOM 2208 O O . MET A 1 272 ? 48.004 15.070 -75.782 1.00 85.69 272 MET A O 1
ATOM 2212 N N . GLU A 1 273 ? 48.730 13.386 -74.483 1.00 83.12 273 GLU A N 1
ATOM 2213 C CA . GLU A 1 273 ? 49.903 14.066 -73.907 1.00 83.12 273 GLU A CA 1
ATOM 2214 C C . GLU A 1 273 ? 49.577 15.405 -73.207 1.00 83.12 273 GLU A C 1
ATOM 2216 O O . GLU A 1 273 ? 50.427 16.281 -73.032 1.00 83.12 273 GLU A O 1
ATOM 2221 N N . TRP A 1 274 ? 48.341 15.574 -72.731 1.00 85.56 274 TRP A N 1
ATOM 2222 C CA . TRP A 1 274 ? 47.905 16.742 -71.962 1.00 85.56 274 TRP A CA 1
ATOM 2223 C C . TRP A 1 274 ? 48.247 16.580 -70.483 1.00 85.56 274 TRP A C 1
ATOM 2225 O O . TRP A 1 274 ? 47.385 16.527 -69.601 1.00 85.56 274 TRP A O 1
ATOM 2235 N N . TRP A 1 275 ? 49.548 16.535 -70.204 1.00 79.44 275 TRP A N 1
ATOM 2236 C CA . TRP A 1 275 ? 50.111 16.308 -68.871 1.00 79.44 275 TRP A CA 1
ATOM 2237 C C . TRP A 1 275 ? 49.586 17.280 -67.808 1.00 79.44 275 TRP A C 1
ATOM 2239 O O . TRP A 1 275 ? 49.344 16.884 -66.668 1.00 79.44 275 TRP A O 1
ATOM 2249 N N . TRP A 1 276 ? 49.325 18.530 -68.195 1.00 81.38 276 TRP A N 1
ATOM 2250 C CA . TRP A 1 276 ? 48.794 19.569 -67.309 1.00 81.38 276 TRP A CA 1
ATOM 2251 C C . TRP A 1 276 ? 47.380 19.268 -66.802 1.00 81.38 276 TRP A C 1
ATOM 2253 O O . TRP A 1 276 ? 46.998 19.759 -65.746 1.00 81.38 276 TRP A O 1
ATOM 2263 N N . LEU A 1 277 ? 46.614 18.452 -67.529 1.00 76.62 277 LEU A N 1
ATOM 2264 C CA . LEU A 1 277 ? 45.247 18.060 -67.184 1.00 76.62 277 LEU A CA 1
ATOM 2265 C C . LEU A 1 277 ? 45.221 16.661 -66.546 1.00 76.62 277 LEU A C 1
ATOM 2267 O O . LEU A 1 277 ? 44.486 16.424 -65.588 1.00 76.62 277 LEU A O 1
ATOM 2271 N N . ALA A 1 278 ? 46.096 15.762 -67.004 1.00 75.81 278 ALA A N 1
ATOM 2272 C CA . ALA A 1 278 ? 46.220 14.404 -66.481 1.00 75.81 278 ALA A CA 1
ATOM 2273 C C . ALA A 1 278 ? 46.722 14.362 -65.024 1.00 75.81 278 ALA A C 1
ATOM 2275 O O . ALA A 1 278 ? 46.126 13.686 -64.186 1.00 75.81 278 ALA A O 1
ATOM 2276 N N . VAL A 1 279 ? 47.779 15.111 -64.688 1.00 77.31 279 VAL A N 1
ATOM 2277 C CA . VAL A 1 279 ? 48.369 15.126 -63.334 1.00 77.31 279 VAL A CA 1
ATOM 2278 C C . VAL A 1 279 ? 47.369 15.561 -62.246 1.00 77.31 279 VAL A C 1
ATOM 2280 O O . VAL A 1 279 ? 47.206 14.819 -61.272 1.00 77.31 279 VAL A O 1
ATOM 2283 N N . PRO A 1 280 ? 46.649 16.696 -62.370 1.00 80.94 280 PRO A N 1
ATOM 2284 C CA . PRO A 1 280 ? 45.667 17.085 -61.360 1.00 80.94 280 PRO A CA 1
ATOM 2285 C C . PRO A 1 280 ? 44.486 16.112 -61.279 1.00 80.94 280 PRO A C 1
ATOM 2287 O O . PRO A 1 280 ? 44.000 15.868 -60.177 1.00 80.94 280 PRO A O 1
ATOM 2290 N N . MET A 1 281 ? 44.055 15.501 -62.390 1.00 77.56 281 MET A N 1
ATOM 2291 C CA . MET A 1 281 ? 42.990 14.487 -62.382 1.00 77.56 281 MET A CA 1
ATOM 2292 C C . MET A 1 281 ? 43.394 13.212 -61.635 1.00 77.56 281 MET A C 1
ATOM 2294 O O . MET A 1 281 ? 42.600 12.683 -60.859 1.00 77.56 281 MET A O 1
ATOM 2298 N N . VAL A 1 282 ? 44.634 12.744 -61.799 1.00 76.69 282 VAL A N 1
ATOM 2299 C CA . VAL A 1 282 ? 45.155 11.577 -61.066 1.00 76.69 282 VAL A CA 1
ATOM 2300 C C . VAL A 1 282 ? 45.274 11.871 -59.569 1.00 76.69 282 VAL A C 1
ATOM 2302 O O . VAL A 1 282 ? 44.867 11.049 -58.747 1.00 76.69 282 VAL A O 1
ATOM 2305 N N . ILE A 1 283 ? 45.761 13.060 -59.197 1.00 78.56 283 ILE A N 1
ATOM 2306 C CA . ILE A 1 283 ? 45.824 13.491 -57.791 1.00 78.56 283 ILE A CA 1
ATOM 2307 C C . ILE A 1 283 ? 44.411 13.599 -57.200 1.00 78.56 283 ILE A C 1
ATOM 2309 O O . ILE A 1 283 ? 44.166 13.126 -56.090 1.00 78.56 283 ILE A O 1
ATOM 2313 N N . TRP A 1 284 ? 43.464 14.169 -57.951 1.00 77.94 284 TRP A N 1
ATOM 2314 C CA . TRP A 1 284 ? 42.062 14.272 -57.548 1.00 77.94 284 TRP A CA 1
ATOM 2315 C C . TRP A 1 284 ? 41.434 12.894 -57.330 1.00 77.94 284 TRP A C 1
ATOM 2317 O O . TRP A 1 284 ? 40.773 12.667 -56.315 1.00 77.94 284 TRP A O 1
ATOM 2327 N N . LEU A 1 285 ? 41.693 11.951 -58.239 1.00 73.31 285 LEU A N 1
ATOM 2328 C CA . LEU A 1 285 ? 41.228 10.573 -58.141 1.00 73.31 285 LEU A CA 1
ATOM 2329 C C . LEU A 1 285 ? 41.811 9.885 -56.894 1.00 73.31 285 LEU A C 1
ATOM 2331 O O . LEU A 1 285 ? 41.057 9.323 -56.100 1.00 73.31 285 LEU A O 1
ATOM 2335 N N . HIS A 1 286 ? 43.113 10.026 -56.639 1.00 70.50 286 HIS A N 1
ATOM 2336 C CA . HIS A 1 286 ? 43.772 9.444 -55.466 1.00 70.50 286 HIS A CA 1
ATOM 2337 C C . HIS A 1 286 ? 43.253 10.025 -54.136 1.00 70.50 286 HIS A C 1
ATOM 2339 O O . HIS A 1 286 ? 43.028 9.286 -53.175 1.00 70.50 286 HIS A O 1
ATOM 2345 N N . LEU A 1 287 ? 43.007 11.337 -54.070 1.00 66.50 287 LEU A N 1
ATOM 2346 C CA . LEU A 1 287 ? 42.404 11.986 -52.898 1.00 66.50 287 LEU A CA 1
ATOM 2347 C C . LEU A 1 287 ? 40.944 11.555 -52.689 1.00 66.50 287 LEU A C 1
ATOM 2349 O O . LEU A 1 287 ? 40.504 11.369 -51.555 1.00 66.50 287 LEU A O 1
ATOM 2353 N N . SER A 1 288 ? 40.205 11.336 -53.778 1.00 63.22 288 SER A N 1
ATOM 2354 C CA . SER A 1 288 ? 38.807 10.896 -53.732 1.00 63.22 288 SER A CA 1
ATOM 2355 C C . SER A 1 288 ? 38.621 9.411 -53.370 1.00 63.22 288 SER A C 1
ATOM 2357 O O . SER A 1 288 ? 37.593 9.064 -52.791 1.00 63.22 288 SER A O 1
ATOM 2359 N N . LEU A 1 289 ? 39.611 8.549 -53.647 1.00 60.41 289 LEU A N 1
ATOM 2360 C CA . LEU A 1 289 ? 39.667 7.137 -53.221 1.00 60.41 289 LEU A CA 1
ATOM 2361 C C . LEU A 1 289 ? 40.204 6.976 -51.786 1.00 60.41 289 LEU A C 1
ATOM 2363 O O . LEU A 1 289 ? 39.727 6.136 -51.024 1.00 60.41 289 LEU A O 1
ATOM 2367 N N . GLY A 1 290 ? 41.153 7.820 -51.365 1.00 50.81 290 GLY A N 1
ATOM 2368 C CA . GLY A 1 290 ? 41.666 7.826 -49.987 1.00 50.81 290 GLY A CA 1
ATOM 2369 C C . GLY A 1 290 ? 40.595 8.128 -48.927 1.00 50.81 290 GLY A C 1
ATOM 2370 O O . GLY A 1 290 ? 40.719 7.704 -47.780 1.00 50.81 290 GLY A O 1
ATOM 2371 N N . GLY A 1 291 ? 39.505 8.802 -49.314 1.00 49.31 291 GLY A N 1
ATOM 2372 C CA . GLY A 1 291 ? 38.338 9.043 -48.458 1.00 49.31 291 GLY A CA 1
ATOM 2373 C C . GLY A 1 291 ? 37.408 7.835 -48.269 1.00 49.31 291 GLY A C 1
ATOM 2374 O O . GLY A 1 291 ? 36.629 7.822 -47.314 1.00 49.31 291 GLY A O 1
ATOM 2375 N N . THR A 1 292 ? 37.479 6.820 -49.138 1.00 49.00 292 THR A N 1
ATOM 2376 C CA . THR A 1 292 ? 36.650 5.601 -49.077 1.00 49.00 292 THR A CA 1
ATOM 2377 C C . THR A 1 292 ? 37.424 4.379 -48.564 1.00 49.00 292 THR A C 1
ATOM 2379 O O . THR A 1 292 ? 36.822 3.523 -47.917 1.00 49.00 292 THR A O 1
ATOM 2382 N N . GLY A 1 293 ? 38.750 4.330 -48.755 1.00 39.59 293 GLY A N 1
ATOM 2383 C CA . GLY A 1 293 ? 39.628 3.218 -48.348 1.00 39.59 293 GLY A CA 1
ATOM 2384 C C . GLY A 1 293 ? 40.111 3.211 -46.887 1.00 39.59 293 GLY A C 1
ATOM 2385 O O . GLY A 1 293 ? 40.731 2.246 -46.452 1.00 39.59 293 GLY A O 1
ATOM 2386 N N . GLY A 1 294 ? 39.810 4.234 -46.081 1.00 41.53 294 GLY A N 1
ATOM 2387 C CA . GLY A 1 294 ? 40.210 4.306 -44.662 1.00 41.53 294 GLY A CA 1
ATOM 2388 C C . GLY A 1 294 ? 39.484 3.336 -43.712 1.00 41.53 294 GLY A C 1
ATOM 2389 O O . GLY A 1 294 ? 39.463 3.575 -42.506 1.00 41.53 294 GLY A O 1
ATOM 2390 N N . LYS A 1 295 ? 38.839 2.286 -44.236 1.00 47.25 295 LYS A N 1
ATOM 2391 C CA . LYS A 1 295 ? 37.994 1.348 -43.481 1.00 47.25 295 LYS A CA 1
ATOM 2392 C C . LYS A 1 295 ? 38.565 -0.057 -43.302 1.00 47.25 295 LYS A C 1
ATOM 2394 O O . LYS A 1 295 ? 37.893 -0.879 -42.695 1.00 47.25 295 LYS A O 1
ATOM 2399 N N . GLU A 1 296 ? 39.795 -0.327 -43.717 1.00 38.09 296 GLU A N 1
ATOM 2400 C CA . GLU A 1 296 ? 40.411 -1.642 -43.506 1.00 38.09 296 GLU A CA 1
ATOM 2401 C C . GLU A 1 296 ? 41.669 -1.518 -42.643 1.00 38.09 296 GLU A C 1
ATOM 2403 O O . GLU A 1 296 ? 42.795 -1.629 -43.114 1.00 38.09 296 GLU A O 1
ATOM 2408 N N . LYS A 1 297 ? 41.448 -1.162 -41.370 1.00 37.12 297 LYS A N 1
ATOM 2409 C CA . LYS A 1 297 ? 42.334 -1.399 -40.213 1.00 37.12 297 LYS A CA 1
ATOM 2410 C C . LYS A 1 297 ? 41.630 -0.925 -38.935 1.00 37.12 297 LYS A C 1
ATOM 2412 O O . LYS A 1 297 ? 41.972 0.112 -38.368 1.00 37.12 297 LYS A O 1
ATOM 2417 N N . ARG A 1 298 ? 40.618 -1.679 -38.511 1.00 33.75 298 ARG A N 1
ATOM 2418 C CA . ARG A 1 298 ? 40.213 -1.862 -37.111 1.00 33.75 298 ARG A CA 1
ATOM 2419 C C . ARG A 1 298 ? 39.601 -3.241 -36.971 1.00 33.75 298 ARG A C 1
ATOM 2421 O O . ARG A 1 298 ? 38.763 -3.565 -37.835 1.00 33.75 298 ARG A O 1
#

Nearest PDB structures (foldseek):
  6n1l-assembly1_A  TM=2.729E-01  e=4.912E+00  Borreliella burgdorferi B31

pLDDT: mean 80.65, std 11.44, range [33.75, 93.62]

Radius of gyration: 39.73 Å; Cα contacts (8 Å, |Δi|>4): 186; chains: 1; bounding box: 79×36×131 Å

Solvent-accessible surface area (backbone atoms only — not comparable to full-atom values): 17168 Å² total; per-residue (Å²): 118,67,69,65,54,38,52,52,51,54,51,56,47,33,76,75,38,68,84,43,48,55,51,37,11,57,29,71,51,55,78,62,54,56,56,50,48,51,50,39,50,53,57,66,67,50,78,73,78,79,80,75,84,77,80,83,46,71,69,61,41,49,54,51,49,53,54,45,54,56,51,49,56,53,62,52,48,57,34,50,53,51,54,56,51,58,69,69,50,71,56,39,74,82,40,49,68,50,49,54,51,50,55,52,49,50,53,51,50,56,52,45,53,73,73,50,72,93,62,88,79,87,56,66,68,60,49,51,48,49,51,27,48,71,70,66,72,42,90,87,54,89,69,64,88,57,52,44,60,49,41,42,50,51,46,50,60,44,68,23,43,58,53,50,53,57,52,40,70,74,37,95,81,51,81,89,58,66,58,70,85,40,71,70,30,51,54,51,51,51,54,46,50,49,51,47,69,72,38,69,84,71,68,42,75,68,55,52,47,43,54,51,50,53,54,49,51,39,53,50,52,46,54,53,48,52,55,50,52,50,51,49,51,52,55,53,57,74,68,48,61,97,51,48,38,81,79,39,79,88,44,96,58,30,51,60,54,42,53,52,51,50,52,49,52,27,51,54,25,54,76,69,66,37,57,85,60,19,54,58,43,52,54,50,48,53,56,54,46,58,64,69,62,79,74,84,85,126

Foldseek 3Di:
DVLVVLVVLVVVVCVVDVLCVLLCQQLLDDPPLVVLLVVLVVLLPPDFDDQDDDPPDPVVNVVSRVVSLVRRLVSNVVSLVSLLVSLVGNHHPLLVVLNVVLVVVSVVVNVCSVVPGPDRDDCPVNSVSSVCSSVVPDPPRPDDPCSSVVSSVLCSQQLSVLVVVVVVVVDPPDPPADDLQDPVNVVSLVVSVVSCVVDVSNDTPVSVVSSVVSVVVSVVVVVVVVVVVVVVVVVLVVQADDFQCVVPVPDPCRRVVRLVVLVVVLVVCVVVVVCVSNVVSVVSSVSNVVSVPPPPDD

Sequence (298 aa):
MAEWSVWKALEQVRQKKRELDPLFARAGIAPELTTIANRICLDLKRSPLTMPLLTGDKTRDAEAMDMYYEGYARQYEEAFYKAENLLRFAWVPEALPIGALISAEIARLRGQLKNEQGKTLDFTDLEALLFNYVRLDHPTLALPPDLLSNRRRELAEIAGYPLLVQHSHAEMQNNNVPPLLSEAFKTQLSEHLQSYLVSPWLHCPLISQWYVTLALDTGLARKKRDALDDQLTASLLKRRWPSLSRWMPQFEFADQCWYISLSLLALVSLFMEWWWLAVPMVIWLHLSLGGTGGKEKR

Mean predicted aligned error: 14.06 Å

Organism: NCBI:txid2496266

Secondary structure (DSSP, 8-state):
-HHHHHHHHHHHHHHH-GGGHHHHHHTT--HHHHHHHHHHHHHHTSPPPPPPPP-S-HHHHHHHHHHHHHHHHHHHHHHHHHHHHHTTS---GGGHHHHHHHHHHHHHHHHHHHHSTTSPPP-HHHHHHHHHHHHT--TT----TTHHHHHHHHIIIIIHHHHHHHHHHHSTT-TTS--TTSHHHHHHHHHHHHHHHH-GGG--HHHHHHHHHHHHHHHHHHHHHHHHHHHHHHHHHHHS---GGGT-TT-TTHHHHHHHHHHHHHHHHHHTT-HHHHHHHHHHHHHHHHTTSTTS--